Protein AF-A0AA35S3I2-F1 (afdb_monomer)

Mean predicted aligned error: 12.14 Å

Secondary structure (DSSP, 8-state):
-EEEEEEEEEEESTTHHHHHHH--TTS-HHHHHHHHS-EEEEEEEEEEEETTPPP-----TTSSHHHHHHHHTTSS--SEEEEEETTEETTT--HHHHHHHHHHTTT---S--HHHHHHHHHHHHHHTT-TT-TT--GGGS-HHHHHHHHHHHHHTT--S----SSTTTTS-HHHHHHHHHHHHHTTTT-------SSS--S-HHHHHHS-SSHHHHHHTTTS-GGGTSTTS--

Structure (mmCIF, N/CA/C/O backbone):
data_AF-A0AA35S3I2-F1
#
_entry.id   AF-A0AA35S3I2-F1
#
loop_
_atom_site.group_PDB
_atom_site.id
_atom_site.type_symbol
_atom_site.label_atom_id
_atom_site.label_alt_id
_atom_site.label_comp_id
_atom_site.label_asym_id
_atom_site.label_entity_id
_atom_site.label_seq_id
_atom_site.pdbx_PDB_ins_code
_atom_site.Cartn_x
_atom_site.Cartn_y
_atom_site.Cartn_z
_atom_site.occupancy
_atom_site.B_iso_or_equiv
_atom_site.auth_seq_id
_atom_site.auth_comp_id
_atom_site.auth_asym_id
_atom_site.auth_atom_id
_atom_site.pdbx_PDB_model_num
ATOM 1 N N . MET A 1 1 ? -5.326 -8.531 -15.201 1.00 74.88 1 MET A N 1
ATOM 2 C CA . MET A 1 1 ? -5.178 -8.532 -13.735 1.00 74.88 1 MET A CA 1
ATOM 3 C C . MET A 1 1 ? -6.142 -7.556 -13.060 1.00 74.88 1 MET A C 1
ATOM 5 O O . MET A 1 1 ? -6.391 -6.478 -13.585 1.00 74.88 1 MET A O 1
ATOM 9 N N . THR A 1 2 ? -6.653 -7.894 -11.876 1.00 83.38 2 THR A N 1
ATOM 10 C CA . THR A 1 2 ? -7.343 -6.974 -10.954 1.00 83.38 2 THR A CA 1
ATOM 11 C C . THR A 1 2 ? -6.862 -7.178 -9.517 1.00 83.38 2 THR A C 1
ATOM 13 O O . THR A 1 2 ? -6.822 -8.318 -9.048 1.00 83.38 2 THR A O 1
ATOM 16 N N . LEU A 1 3 ? -6.578 -6.091 -8.800 1.00 84.56 3 LEU A N 1
ATOM 17 C CA . LEU A 1 3 ? -6.412 -6.069 -7.343 1.00 84.56 3 LEU A CA 1
ATOM 18 C C . LEU A 1 3 ? -7.698 -5.535 -6.714 1.00 84.56 3 LEU A C 1
ATOM 20 O O . LEU A 1 3 ? -8.222 -4.517 -7.158 1.00 84.56 3 LEU A O 1
ATOM 24 N N . ALA A 1 4 ? -8.188 -6.159 -5.650 1.00 88.38 4 ALA A N 1
ATOM 25 C CA . ALA A 1 4 ? -9.238 -5.569 -4.832 1.00 88.38 4 ALA A CA 1
ATOM 26 C C . ALA A 1 4 ? -8.970 -5.759 -3.340 1.00 88.38 4 ALA A C 1
ATOM 28 O O . ALA A 1 4 ? -8.278 -6.676 -2.904 1.00 88.38 4 ALA A O 1
ATOM 29 N N . CYS A 1 5 ? -9.536 -4.856 -2.560 1.00 88.81 5 CYS A N 1
ATOM 30 C CA . CYS A 1 5 ? -9.421 -4.765 -1.118 1.00 88.81 5 CYS A CA 1
ATOM 31 C C . CYS A 1 5 ? -10.843 -4.599 -0.581 1.00 88.81 5 CYS A C 1
ATOM 33 O O . CYS A 1 5 ? -11.601 -3.801 -1.137 1.00 88.81 5 CYS A O 1
ATOM 35 N N . ARG A 1 6 ? -11.238 -5.348 0.453 1.00 91.38 6 ARG A N 1
ATOM 36 C CA . ARG A 1 6 ? -12.596 -5.264 1.021 1.00 91.38 6 ARG A CA 1
ATOM 37 C C . ARG A 1 6 ? -12.562 -5.276 2.535 1.00 91.38 6 ARG A C 1
ATOM 39 O O . ARG A 1 6 ? -11.994 -6.195 3.126 1.00 91.38 6 ARG A O 1
ATOM 46 N N . ASN A 1 7 ? -13.200 -4.269 3.130 1.00 90.38 7 ASN A N 1
ATOM 47 C CA . ASN A 1 7 ? -13.344 -4.066 4.569 1.00 90.38 7 ASN A CA 1
ATOM 48 C C . ASN A 1 7 ? -12.046 -4.381 5.318 1.00 90.38 7 ASN A C 1
ATOM 50 O O . ASN A 1 7 ? -12.023 -5.201 6.239 1.00 90.38 7 ASN A O 1
ATOM 54 N N . LEU A 1 8 ? -10.939 -3.801 4.846 1.00 89.44 8 LEU A N 1
ATOM 55 C CA . LEU A 1 8 ? -9.602 -4.138 5.308 1.00 89.44 8 LEU A CA 1
ATOM 56 C C . LEU A 1 8 ? -9.235 -3.316 6.539 1.00 89.44 8 LEU A C 1
ATOM 58 O O . LEU A 1 8 ? -9.220 -2.084 6.508 1.00 89.44 8 LEU A O 1
ATOM 62 N N . TRP A 1 9 ? -8.884 -4.016 7.612 1.00 92.00 9 TRP A N 1
ATOM 63 C CA . TRP A 1 9 ? -8.473 -3.426 8.879 1.00 92.00 9 TRP A CA 1
ATOM 64 C C . TRP A 1 9 ? -7.074 -3.886 9.258 1.00 92.00 9 TRP A C 1
ATOM 66 O O . TRP A 1 9 ? -6.712 -5.057 9.104 1.00 92.00 9 TRP A O 1
ATOM 76 N N . LYS A 1 10 ? -6.305 -2.979 9.861 1.00 92.81 10 LYS A N 1
ATOM 77 C CA . LYS A 1 10 ? -5.081 -3.323 10.576 1.00 92.81 10 LYS A CA 1
ATOM 78 C C . LYS A 1 10 ? -4.997 -2.572 11.893 1.00 92.81 10 LYS A C 1
ATOM 80 O O . LYS A 1 10 ? -4.827 -1.354 11.926 1.00 92.81 10 LYS A O 1
ATOM 85 N N . VAL A 1 11 ? -5.037 -3.355 12.961 1.00 93.25 11 VAL A N 1
ATOM 86 C CA . VAL A 1 11 ? -4.796 -2.947 14.343 1.00 93.25 11 VAL A CA 1
ATOM 87 C C . VAL A 1 11 ? -3.522 -3.650 14.824 1.00 93.25 11 VAL A C 1
ATOM 89 O O . VAL A 1 11 ? -3.297 -4.822 14.502 1.00 93.25 11 VAL A O 1
ATOM 92 N N . PHE A 1 12 ? -2.676 -2.931 15.559 1.00 93.06 12 PHE A N 1
ATOM 93 C CA . PHE A 1 12 ? -1.502 -3.467 16.252 1.00 93.06 12 PHE A CA 1
ATOM 94 C C . PHE A 1 12 ? -1.694 -3.356 17.766 1.00 93.06 12 PHE A C 1
ATOM 96 O O . PHE A 1 12 ? -2.173 -2.330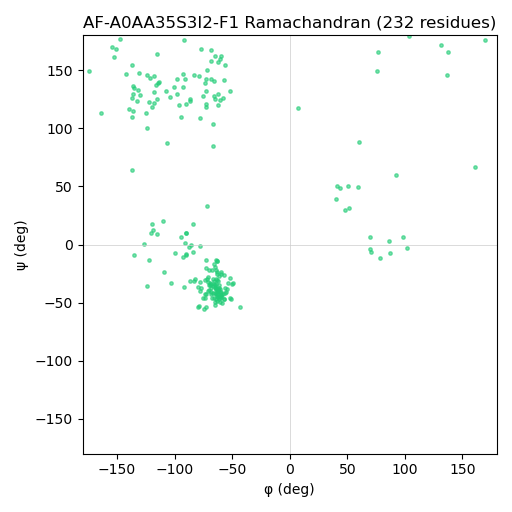 18.239 1.00 93.06 12 PHE A O 1
ATOM 103 N N . GLY A 1 13 ? -1.278 -4.381 18.507 1.00 92.38 13 GLY A N 1
ATOM 104 C CA . GLY A 1 13 ? -1.445 -4.483 19.958 1.00 92.38 13 GLY A CA 1
ATOM 105 C C . GLY A 1 13 ? -2.022 -5.840 20.362 1.00 92.38 13 GLY A C 1
ATOM 106 O O . GLY A 1 13 ? -2.418 -6.637 19.505 1.00 92.38 13 GLY A O 1
ATOM 107 N N . ASP A 1 14 ? -2.057 -6.105 21.663 1.00 91.56 14 ASP A N 1
ATOM 108 C CA . ASP A 1 14 ? -2.696 -7.301 22.215 1.00 91.56 14 ASP A CA 1
ATOM 109 C C . ASP A 1 14 ? -4.226 -7.171 22.131 1.00 91.56 14 ASP A C 1
ATOM 111 O O . ASP A 1 14 ? -4.773 -6.082 22.269 1.00 91.56 14 ASP A O 1
ATOM 115 N N . GLY A 1 15 ? -4.936 -8.266 21.843 1.00 88.25 15 GLY A N 1
ATOM 116 C CA . GLY A 1 15 ? -6.394 -8.226 21.622 1.00 88.25 15 GLY A CA 1
ATOM 117 C C . GLY A 1 15 ? -6.835 -7.531 20.322 1.00 88.25 15 GLY A C 1
ATOM 118 O O . GLY A 1 15 ? -8.030 -7.384 20.078 1.00 88.25 15 GLY A O 1
ATOM 119 N N . ALA A 1 16 ? -5.897 -7.148 19.444 1.00 88.75 16 ALA A N 1
ATOM 120 C CA . ALA A 1 16 ? -6.170 -6.394 18.216 1.00 88.75 16 ALA A CA 1
ATOM 121 C C . ALA A 1 16 ? -7.263 -6.992 17.309 1.00 88.75 16 ALA A C 1
ATOM 123 O O . ALA A 1 16 ? -7.906 -6.238 16.582 1.00 88.75 16 ALA A O 1
ATOM 124 N N . ARG A 1 17 ? -7.460 -8.321 17.316 1.00 86.06 17 ARG A N 1
ATOM 125 C CA . ARG A 1 17 ? -8.478 -8.992 16.493 1.00 86.06 17 ARG A CA 1
ATOM 126 C C . ARG A 1 17 ? -9.887 -8.741 17.010 1.00 86.06 17 ARG A C 1
ATOM 128 O O . ARG A 1 17 ? -10.701 -8.225 16.258 1.00 86.06 17 ARG A O 1
ATOM 135 N N . ASP A 1 18 ? -10.120 -9.029 18.286 1.00 87.56 18 ASP A N 1
ATOM 136 C CA . ASP A 1 18 ? -11.410 -8.802 18.944 1.00 87.56 18 ASP A CA 1
ATOM 137 C C . ASP A 1 18 ? -11.766 -7.309 18.902 1.00 87.56 18 ASP A C 1
ATOM 139 O O . ASP A 1 18 ? -12.897 -6.934 18.607 1.00 87.56 18 ASP A O 1
ATOM 143 N N . LEU A 1 19 ? -10.754 -6.451 19.080 1.00 85.81 19 LEU A N 1
ATOM 144 C CA . LEU A 1 19 ? -10.906 -5.008 18.973 1.00 85.81 19 LEU A CA 1
ATOM 145 C C . LEU A 1 19 ? -11.293 -4.548 17.554 1.00 85.81 19 LEU A C 1
ATOM 147 O O . LEU A 1 19 ? -12.121 -3.653 17.418 1.00 85.81 19 LEU A O 1
ATOM 151 N N . ALA A 1 20 ? -10.758 -5.148 16.486 1.00 84.06 20 ALA A N 1
ATOM 152 C CA . ALA A 1 20 ? -11.134 -4.779 15.114 1.00 84.06 20 ALA A CA 1
ATOM 153 C C . ALA A 1 20 ? -12.607 -5.084 14.773 1.00 84.06 20 ALA A C 1
ATOM 155 O O . ALA A 1 20 ? -13.141 -4.490 13.838 1.00 84.06 20 ALA A O 1
ATOM 156 N N . ASP A 1 21 ? -13.264 -5.963 15.534 1.00 84.88 21 ASP A N 1
ATOM 157 C CA . ASP A 1 21 ? -14.696 -6.251 15.408 1.00 84.88 21 ASP A CA 1
ATOM 158 C C . ASP A 1 21 ? -15.577 -5.398 16.342 1.00 84.88 21 ASP A C 1
ATOM 160 O O . ASP A 1 21 ? -16.796 -5.374 16.166 1.00 84.88 21 ASP A O 1
ATOM 164 N N . SER A 1 22 ? -14.981 -4.676 17.302 1.00 85.94 22 SER A N 1
ATOM 165 C CA . SER A 1 22 ? -15.695 -3.912 18.338 1.00 85.94 22 SER A CA 1
ATOM 166 C C . SER A 1 22 ? -15.303 -2.429 18.464 1.00 85.94 22 SER A C 1
ATOM 168 O O . SER A 1 22 ? -15.842 -1.746 19.334 1.00 85.94 22 SER A O 1
ATOM 170 N N . ILE A 1 23 ? -14.370 -1.914 17.651 1.00 84.38 23 ILE A N 1
ATOM 171 C CA . ILE A 1 23 ? -14.060 -0.474 17.575 1.00 84.38 23 ILE A CA 1
ATOM 172 C C . ILE A 1 23 ? -15.315 0.287 17.142 1.00 84.38 23 ILE A C 1
ATOM 174 O O . ILE A 1 23 ? -15.853 0.041 16.063 1.00 84.38 23 ILE A O 1
ATOM 178 N N . ASP A 1 24 ? -15.720 1.272 17.944 1.00 82.69 24 ASP A N 1
ATOM 179 C CA . ASP A 1 24 ? -16.674 2.294 17.520 1.00 82.69 24 ASP A CA 1
ATOM 180 C C . ASP A 1 24 ? -16.072 3.100 16.344 1.00 82.69 24 ASP A C 1
ATOM 182 O O . ASP A 1 24 ? -15.007 3.715 16.509 1.00 82.69 24 ASP A O 1
ATOM 186 N N . PRO A 1 25 ? -16.710 3.113 15.153 1.00 77.88 25 PRO A N 1
ATOM 187 C CA . PRO A 1 25 ? -16.223 3.852 13.989 1.00 77.88 25 PRO A CA 1
ATOM 188 C C . PRO A 1 25 ? -16.039 5.356 14.233 1.00 77.88 25 PRO A C 1
ATOM 190 O O . PRO A 1 25 ? -15.211 5.973 13.560 1.00 77.88 25 PRO A O 1
ATOM 193 N N . ALA A 1 26 ? -16.777 5.943 15.183 1.00 81.94 26 ALA A N 1
ATOM 194 C CA . ALA A 1 26 ? -16.725 7.372 15.486 1.00 81.94 26 ALA A CA 1
ATOM 195 C C . ALA A 1 26 ? -15.445 7.809 16.221 1.00 81.94 26 ALA A C 1
ATOM 197 O O . ALA A 1 26 ? -15.101 8.990 16.173 1.00 81.94 26 ALA A O 1
ATOM 198 N N . LEU A 1 27 ? -14.723 6.891 16.877 1.00 82.56 27 LEU A N 1
ATOM 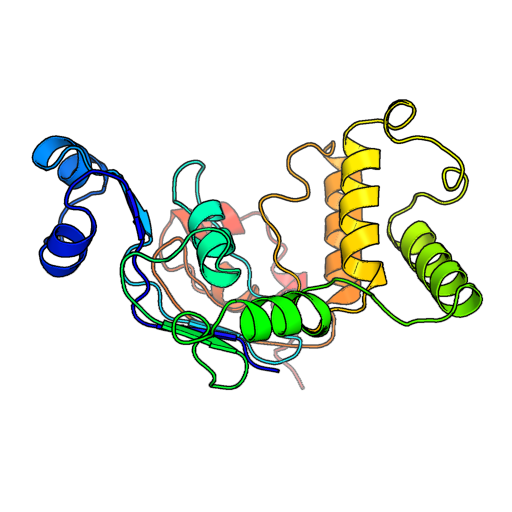199 C CA . LEU A 1 27 ? -13.507 7.237 17.620 1.00 82.56 27 LEU A CA 1
ATOM 200 C C . LEU A 1 27 ? -12.374 7.675 16.682 1.00 82.56 27 LEU A C 1
ATOM 202 O O . LEU A 1 27 ? -12.141 7.077 15.624 1.00 82.56 27 LEU A O 1
ATOM 206 N N . SER A 1 28 ? -11.597 8.668 17.105 1.00 84.06 28 SER A N 1
ATOM 207 C CA . SER A 1 28 ? -10.301 8.998 16.501 1.00 84.06 28 SER A CA 1
ATOM 208 C C . SER A 1 28 ? -9.255 7.903 16.763 1.00 84.06 28 SER A C 1
ATOM 210 O O . SER A 1 28 ? -9.439 7.005 17.590 1.00 84.06 28 SER A O 1
ATOM 212 N N . ARG A 1 29 ? -8.118 7.956 16.056 1.00 83.56 29 ARG A N 1
ATOM 213 C CA . ARG A 1 29 ? -7.019 6.995 16.272 1.00 83.56 29 ARG A CA 1
ATOM 214 C C . ARG A 1 29 ? -6.354 7.208 17.631 1.00 83.56 29 ARG A C 1
ATOM 216 O O . ARG A 1 29 ? -5.943 6.245 18.273 1.00 83.56 29 ARG A O 1
ATOM 223 N N . GLU A 1 30 ? -6.290 8.461 18.060 1.00 86.25 30 GLU A N 1
ATOM 224 C CA . GLU A 1 30 ? -5.797 8.917 19.352 1.00 86.25 30 GLU A CA 1
ATOM 225 C C . GLU A 1 30 ? -6.668 8.380 20.494 1.00 86.25 30 GLU A C 1
ATOM 227 O O . GLU A 1 30 ? -6.135 7.852 21.468 1.00 86.25 30 GLU A O 1
ATOM 232 N N . GLU A 1 31 ? -7.998 8.434 20.357 1.00 88.75 31 GLU A N 1
ATOM 233 C CA . GLU A 1 31 ? -8.926 7.872 21.347 1.00 88.75 31 GLU A CA 1
ATOM 234 C C . GLU A 1 31 ? -8.867 6.344 21.398 1.00 88.75 31 GLU A C 1
ATOM 236 O O . GLU A 1 31 ? -8.818 5.789 22.495 1.00 88.75 31 GLU A O 1
ATOM 241 N N . VAL A 1 32 ? -8.800 5.657 20.248 1.00 88.56 32 VAL A N 1
ATOM 242 C CA . VAL A 1 32 ? -8.602 4.194 20.222 1.00 88.56 32 VAL A CA 1
ATOM 243 C C . VAL A 1 32 ? -7.311 3.822 20.956 1.00 88.56 32 VAL A C 1
ATOM 245 O O . VAL A 1 32 ? -7.339 2.946 21.822 1.00 88.56 32 VAL A O 1
ATOM 248 N N . LEU A 1 33 ? -6.201 4.517 20.689 1.00 89.06 33 LEU A N 1
ATOM 249 C CA . LEU A 1 33 ? -4.931 4.280 21.380 1.00 89.06 33 LEU A CA 1
ATOM 250 C C . LEU A 1 33 ? -5.032 4.555 22.888 1.00 89.06 33 LEU A C 1
ATOM 252 O O . LEU A 1 33 ? -4.577 3.737 23.685 1.00 89.06 33 LEU A O 1
ATOM 256 N N . ALA A 1 34 ? -5.650 5.668 23.288 1.00 92.38 34 ALA A N 1
ATOM 257 C CA . ALA A 1 34 ? -5.788 6.050 24.693 1.00 92.38 34 ALA A CA 1
ATOM 258 C C . ALA A 1 34 ? -6.688 5.094 25.497 1.00 92.38 34 ALA A C 1
ATOM 260 O O . ALA A 1 34 ? -6.416 4.845 26.670 1.00 92.38 34 ALA A O 1
ATOM 261 N N . GLN A 1 35 ? -7.743 4.551 24.881 1.00 91.62 35 GLN A N 1
ATOM 262 C CA . GLN A 1 35 ? -8.689 3.643 25.541 1.00 91.62 35 GLN A CA 1
ATOM 263 C C . GLN A 1 35 ? -8.212 2.184 25.567 1.00 91.62 35 GLN A C 1
ATOM 265 O O . GLN A 1 35 ? -8.553 1.453 26.494 1.00 91.62 35 GLN A O 1
ATOM 270 N N . THR A 1 36 ? -7.453 1.745 24.557 1.00 91.50 36 THR A N 1
ATOM 271 C CA . THR A 1 36 ? -7.178 0.310 24.326 1.00 91.50 36 THR A CA 1
ATOM 272 C C . THR A 1 36 ? -5.697 -0.067 24.324 1.00 91.50 36 THR A C 1
ATOM 274 O O . THR A 1 36 ? -5.369 -1.250 24.316 1.00 91.50 36 THR A O 1
ATOM 277 N N . GLY A 1 37 ? -4.789 0.912 24.259 1.00 93.12 37 GLY A N 1
ATOM 278 C CA . GLY A 1 37 ? -3.361 0.681 24.018 1.00 93.12 37 GLY A CA 1
ATOM 279 C C . GLY A 1 37 ? -3.020 0.203 22.598 1.00 93.12 37 GLY A C 1
ATOM 280 O O . GLY A 1 37 ? -1.841 0.077 22.271 1.00 93.12 37 GLY A O 1
ATOM 281 N N . CYS A 1 38 ? -4.014 -0.042 21.737 1.00 92.44 38 CYS A N 1
ATOM 282 C CA . CYS A 1 38 ? -3.808 -0.531 20.378 1.00 92.44 38 CYS A CA 1
ATOM 283 C C . CYS A 1 38 ? -3.680 0.608 19.358 1.00 92.44 38 CYS A C 1
ATOM 285 O O . CYS A 1 38 ? -4.405 1.601 19.393 1.00 92.44 38 CYS A O 1
ATOM 287 N N . VAL A 1 39 ? -2.801 0.424 18.372 1.00 90.12 39 VAL A N 1
ATOM 288 C CA . VAL A 1 39 ? -2.622 1.358 17.253 1.00 90.12 39 VAL A CA 1
ATOM 289 C C . VAL A 1 39 ? -3.477 0.911 16.070 1.00 90.12 39 VAL A C 1
ATOM 291 O O . VAL A 1 39 ? -3.167 -0.075 15.396 1.00 90.12 39 VAL A O 1
ATOM 294 N N . LEU A 1 40 ? -4.534 1.669 15.781 1.00 88.75 40 LEU A N 1
ATOM 295 C CA . LEU A 1 40 ? -5.327 1.522 14.563 1.00 88.75 40 LEU A CA 1
ATOM 296 C C . LEU A 1 40 ? -4.598 2.174 13.377 1.00 88.75 40 LEU A C 1
ATOM 298 O O . LEU A 1 40 ? -4.493 3.398 13.287 1.00 88.75 40 LEU A O 1
ATOM 302 N N . ALA A 1 41 ? -4.093 1.350 12.459 1.00 87.00 41 ALA A N 1
ATOM 303 C CA . ALA A 1 41 ? -3.291 1.791 11.319 1.00 87.00 41 ALA A CA 1
ATOM 304 C C . ALA A 1 41 ? -4.067 1.812 9.992 1.00 87.00 41 ALA A C 1
ATOM 306 O O . ALA A 1 41 ? -3.798 2.670 9.151 1.00 87.00 41 ALA A O 1
ATOM 307 N N . VAL A 1 42 ? -5.021 0.895 9.805 1.00 87.31 42 VAL A N 1
ATOM 308 C CA . VAL A 1 42 ? -5.920 0.833 8.638 1.00 87.31 42 VAL A CA 1
ATOM 309 C C . VAL A 1 42 ? -7.336 0.549 9.152 1.00 87.31 42 VAL A C 1
ATOM 311 O O . VAL A 1 42 ? -7.507 -0.373 9.951 1.00 87.31 42 VAL A O 1
ATOM 314 N N . ARG A 1 43 ? -8.322 1.343 8.718 1.00 86.44 43 ARG A N 1
ATOM 315 C CA . ARG A 1 43 ? -9.746 1.259 9.090 1.00 86.44 43 ARG A CA 1
ATOM 316 C C . ARG A 1 43 ? -10.568 1.079 7.816 1.00 86.44 43 ARG A C 1
ATOM 318 O O . ARG A 1 43 ? -10.464 1.915 6.932 1.00 86.44 43 ARG A O 1
ATOM 325 N N . ASP A 1 44 ? -11.341 -0.000 7.756 1.00 85.00 44 ASP A N 1
ATOM 326 C CA . ASP A 1 44 ? -12.380 -0.300 6.758 1.00 85.00 44 ASP A CA 1
ATOM 327 C C . ASP A 1 44 ? -12.091 0.051 5.283 1.00 85.00 44 ASP A C 1
ATOM 329 O O . ASP A 1 44 ? -12.965 0.493 4.539 1.00 85.00 44 ASP A O 1
ATOM 333 N N . VAL A 1 45 ? -10.858 -0.167 4.821 1.00 81.19 45 VAL A N 1
ATOM 334 C CA . VAL A 1 45 ? -10.467 0.211 3.455 1.00 81.19 45 VAL A CA 1
ATOM 335 C C . VAL A 1 45 ? -11.045 -0.773 2.433 1.00 81.19 45 VAL A C 1
ATOM 337 O O . VAL A 1 45 ? -10.834 -1.984 2.541 1.00 81.19 45 VAL A O 1
ATOM 340 N N . SER A 1 46 ? -11.734 -0.247 1.414 1.00 82.44 46 SER A N 1
ATOM 341 C CA . SER A 1 46 ? -12.322 -1.030 0.319 1.00 82.44 46 SER A CA 1
ATOM 342 C C . SER A 1 46 ? -12.149 -0.330 -1.034 1.00 82.44 46 SER A C 1
ATOM 344 O O . SER A 1 46 ? -12.722 0.734 -1.233 1.00 82.44 46 SER A O 1
ATOM 346 N N . PHE A 1 47 ? -11.405 -0.931 -1.966 1.00 81.19 47 PHE A N 1
ATOM 347 C CA . PHE A 1 47 ? -11.173 -0.393 -3.318 1.00 81.19 47 PHE A CA 1
ATOM 348 C C . PHE A 1 47 ? -10.927 -1.506 -4.344 1.00 81.19 47 PHE A C 1
ATOM 350 O O . PHE A 1 47 ? -10.676 -2.660 -3.983 1.00 81.19 47 PHE A O 1
ATOM 357 N N . HIS A 1 48 ? -10.939 -1.149 -5.628 1.00 81.19 48 HIS A N 1
ATOM 358 C CA . HIS A 1 48 ? -10.505 -2.006 -6.733 1.00 81.19 48 HIS A CA 1
ATOM 359 C C . HIS A 1 48 ? -9.538 -1.249 -7.652 1.00 81.19 48 HIS A C 1
ATOM 361 O O . HIS A 1 48 ? -9.642 -0.040 -7.818 1.00 81.19 48 HIS A O 1
ATOM 367 N N . VAL A 1 49 ? -8.593 -1.978 -8.242 1.00 76.31 49 VAL A N 1
ATOM 368 C CA . VAL A 1 49 ? -7.631 -1.494 -9.242 1.00 76.31 49 VAL A CA 1
ATOM 369 C C . VAL A 1 49 ? -7.623 -2.507 -10.376 1.00 76.31 49 VAL A C 1
ATOM 371 O O . VAL A 1 49 ? -7.417 -3.706 -10.149 1.00 76.31 49 VAL A O 1
ATOM 374 N N . ARG A 1 50 ? -7.895 -2.051 -11.593 1.00 75.69 50 ARG A N 1
ATOM 375 C CA . ARG A 1 50 ? -7.889 -2.881 -12.801 1.00 75.69 50 ARG A CA 1
ATOM 376 C C . ARG A 1 50 ? -6.522 -2.862 -13.477 1.00 75.69 50 ARG A C 1
ATOM 378 O O . ARG A 1 50 ? -5.598 -2.170 -13.062 1.00 75.69 50 ARG A O 1
ATOM 385 N N . GLU A 1 51 ? -6.397 -3.655 -14.529 1.00 73.50 51 GLU A N 1
ATOM 386 C CA . GLU A 1 51 ? -5.166 -3.784 -15.297 1.00 73.50 51 GLU A CA 1
ATOM 387 C C . GLU A 1 51 ? -4.710 -2.434 -15.864 1.00 73.50 51 GLU A C 1
ATOM 389 O O . GLU A 1 51 ? -5.482 -1.725 -16.508 1.00 73.50 51 GLU A O 1
ATOM 394 N N . GLY A 1 52 ? -3.457 -2.072 -15.582 1.00 64.25 52 GLY A N 1
ATOM 395 C CA . GLY A 1 52 ? -2.849 -0.804 -15.986 1.00 64.25 52 GLY A CA 1
ATOM 396 C C . GLY A 1 52 ? -3.371 0.454 -15.270 1.00 64.25 52 GLY A C 1
ATOM 397 O O . GLY A 1 52 ? -2.775 1.517 -15.438 1.00 64.25 52 GLY A O 1
ATOM 398 N N . GLU A 1 53 ? -4.417 0.376 -14.436 1.00 62.69 53 GLU A N 1
ATOM 399 C CA . GLU A 1 53 ? -4.822 1.498 -13.576 1.00 62.69 53 GLU A CA 1
ATOM 400 C C . GLU A 1 53 ? -3.712 1.771 -12.540 1.00 62.69 53 GLU A C 1
ATOM 402 O O . 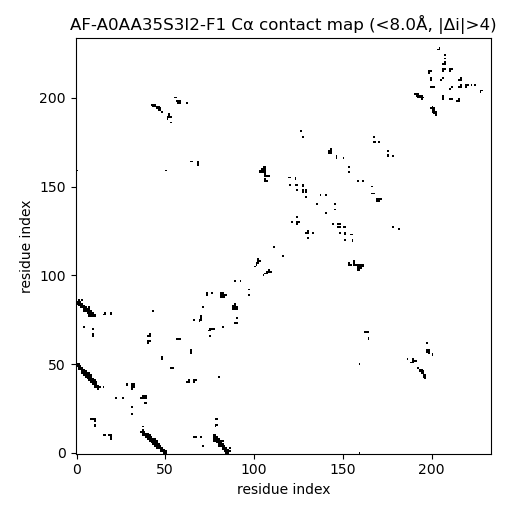GLU A 1 53 ? -3.285 0.871 -11.815 1.00 62.69 53 GLU A O 1
ATOM 407 N N . THR A 1 54 ? -3.240 3.020 -12.422 1.00 57.84 54 THR A N 1
ATOM 408 C CA . THR A 1 54 ? -2.376 3.391 -11.289 1.00 57.84 54 THR A CA 1
ATOM 409 C C . THR A 1 54 ? -3.209 3.889 -10.120 1.00 57.84 54 THR A C 1
ATOM 411 O O . THR A 1 54 ? -3.874 4.920 -10.212 1.00 57.84 54 THR A O 1
ATOM 414 N N . PHE A 1 55 ? -3.086 3.210 -8.984 1.00 64.19 55 PHE A N 1
ATOM 415 C CA . PHE A 1 55 ? -3.663 3.638 -7.716 1.00 64.19 55 PHE A CA 1
ATOM 416 C C . PHE A 1 55 ? -2.618 4.361 -6.854 1.00 64.19 55 PHE A C 1
ATOM 418 O O . PHE A 1 55 ? -1.520 3.849 -6.635 1.00 64.19 55 PHE A O 1
ATOM 425 N N . VAL A 1 56 ? -2.956 5.552 -6.350 1.00 55.94 56 VAL A N 1
ATOM 426 C CA . VAL A 1 56 ? -2.062 6.383 -5.527 1.00 55.94 56 VAL A CA 1
ATOM 427 C C . VAL A 1 56 ? -2.671 6.574 -4.142 1.00 55.94 56 VAL A C 1
ATOM 429 O O . VAL A 1 56 ? -3.765 7.114 -4.010 1.00 55.94 56 VAL A O 1
ATOM 432 N N . ILE A 1 57 ? -1.940 6.168 -3.101 1.00 59.19 57 ILE A N 1
ATOM 433 C CA . ILE A 1 57 ? -2.343 6.347 -1.699 1.00 59.19 57 ILE A CA 1
ATOM 434 C C . ILE A 1 57 ? -1.674 7.612 -1.155 1.00 59.19 57 ILE A C 1
ATOM 436 O O . ILE A 1 57 ? -0.444 7.700 -1.109 1.00 59.19 57 ILE A O 1
ATOM 440 N N . MET A 1 58 ? -2.474 8.580 -0.709 1.00 55.47 58 MET A N 1
ATOM 441 C CA . MET A 1 58 ? -2.001 9.869 -0.194 1.00 55.47 58 MET A CA 1
ATOM 442 C C . MET A 1 58 ? -2.331 10.045 1.292 1.00 55.47 58 MET A C 1
ATOM 444 O O . MET A 1 58 ? -3.124 9.308 1.867 1.00 55.47 58 MET A O 1
ATOM 448 N N . GLY A 1 59 ? -1.670 11.005 1.942 1.00 53.34 59 GLY A N 1
ATOM 449 C CA . GLY A 1 59 ? -1.893 11.321 3.353 1.00 53.34 59 GLY A CA 1
ATOM 450 C C . GLY A 1 59 ? -0.624 11.570 4.160 1.00 53.34 59 GLY A C 1
ATOM 451 O O . GLY A 1 59 ? 0.500 11.254 3.753 1.00 53.34 59 GLY A O 1
ATOM 452 N N . LEU A 1 60 ? -0.827 12.142 5.346 1.00 56.78 60 LEU A N 1
ATOM 453 C CA . LEU A 1 60 ? 0.229 12.543 6.274 1.00 56.78 60 LEU A CA 1
ATOM 454 C C . LEU A 1 60 ? 1.111 11.363 6.720 1.00 56.78 60 LEU A C 1
ATOM 456 O O . LEU A 1 60 ? 0.735 10.188 6.609 1.00 56.78 60 LEU A O 1
ATOM 460 N N . SER A 1 61 ? 2.294 11.674 7.254 1.00 60.62 61 SER A N 1
ATOM 461 C CA . SER A 1 61 ? 3.099 10.680 7.974 1.00 60.62 61 SER A CA 1
ATOM 462 C C . SER A 1 61 ? 2.283 10.090 9.134 1.00 60.62 61 SER A C 1
ATOM 464 O O . SER A 1 61 ? 1.480 10.790 9.747 1.00 60.62 61 SER A O 1
ATOM 466 N N . GLY A 1 62 ? 2.417 8.788 9.389 1.00 64.69 62 GLY A N 1
ATOM 467 C CA . GLY A 1 62 ? 1.637 8.077 10.413 1.00 64.69 62 GLY A CA 1
ATOM 468 C C . GLY A 1 62 ? 0.191 7.697 10.039 1.00 64.69 62 GLY A C 1
ATOM 469 O O . GLY A 1 62 ? -0.390 6.853 10.715 1.00 64.69 62 GLY A O 1
ATOM 470 N N . SER A 1 63 ? -0.381 8.201 8.935 1.00 68.19 63 SER A N 1
ATOM 471 C CA . SER A 1 63 ? -1.762 7.859 8.509 1.00 68.19 63 SER A CA 1
ATOM 472 C C . SER A 1 63 ? -1.980 6.381 8.135 1.00 68.19 63 SER A C 1
ATOM 474 O O . SER A 1 63 ? -3.113 5.914 8.057 1.00 68.19 63 SER A O 1
ATOM 476 N N . GLY A 1 64 ? -0.907 5.603 7.959 1.00 70.62 64 GLY A N 1
ATOM 477 C CA . GLY A 1 64 ? -0.976 4.157 7.721 1.00 70.62 64 GLY A CA 1
ATOM 478 C C . GLY A 1 64 ? -0.859 3.716 6.260 1.00 70.62 64 GLY A C 1
ATOM 479 O O . GLY A 1 64 ? -0.951 2.517 6.008 1.00 70.62 64 GLY A O 1
ATOM 480 N N . LYS A 1 65 ? -0.572 4.628 5.316 1.00 73.81 65 LYS A N 1
ATOM 481 C CA . LYS A 1 65 ? -0.322 4.328 3.884 1.00 73.81 65 LYS A CA 1
ATOM 482 C C . LYS A 1 65 ? 0.582 3.104 3.685 1.00 73.81 65 LYS A C 1
ATOM 484 O O . LYS A 1 65 ? 0.212 2.117 3.057 1.00 73.81 65 LYS A O 1
ATOM 489 N N . SER A 1 66 ? 1.745 3.143 4.326 1.00 73.88 66 SER A N 1
ATOM 490 C CA . SER A 1 66 ? 2.773 2.106 4.298 1.00 73.88 66 SER A CA 1
ATOM 491 C C . SER A 1 66 ? 2.305 0.779 4.905 1.00 73.88 66 SER A C 1
ATOM 493 O O . SER A 1 66 ? 2.741 -0.297 4.500 1.00 73.88 66 SER A O 1
ATOM 495 N N . THR A 1 67 ? 1.396 0.832 5.882 1.00 81.31 67 THR A N 1
ATOM 496 C CA . THR A 1 67 ? 0.755 -0.355 6.462 1.00 81.31 67 THR A CA 1
ATOM 497 C C . THR A 1 67 ? -0.252 -0.958 5.490 1.00 81.31 67 THR A C 1
ATOM 499 O O . THR A 1 67 ? -0.245 -2.174 5.320 1.00 81.31 67 THR A O 1
ATOM 502 N N . LEU A 1 68 ? -1.060 -0.134 4.813 1.00 80.94 68 LEU A N 1
ATOM 503 C CA . LEU A 1 68 ? -1.983 -0.578 3.767 1.00 80.94 68 LEU A CA 1
ATOM 504 C C . LEU A 1 68 ? -1.219 -1.275 2.630 1.00 80.94 68 LEU A C 1
ATOM 506 O O . LEU A 1 68 ? -1.508 -2.431 2.336 1.00 80.94 68 LEU A O 1
ATOM 510 N N . VAL A 1 69 ? -0.158 -0.662 2.093 1.00 78.00 69 VAL A N 1
ATOM 511 C CA . VAL A 1 69 ? 0.717 -1.276 1.069 1.00 78.00 69 VAL A CA 1
ATOM 512 C C . VAL A 1 69 ? 1.299 -2.626 1.527 1.00 78.00 69 VAL A C 1
ATOM 514 O O . VAL A 1 69 ? 1.323 -3.600 0.766 1.00 78.00 69 VAL A O 1
ATOM 517 N N . ARG A 1 70 ? 1.723 -2.732 2.794 1.00 81.75 70 ARG A N 1
ATOM 518 C CA . ARG A 1 70 ? 2.215 -3.996 3.378 1.00 81.75 70 ARG A CA 1
ATOM 519 C C . ARG A 1 70 ? 1.113 -5.033 3.605 1.00 81.75 70 ARG A C 1
ATOM 521 O O . ARG A 1 70 ? 1.412 -6.223 3.558 1.00 81.75 70 ARG A O 1
ATOM 528 N N . CYS A 1 71 ? -0.132 -4.615 3.817 1.00 87.56 71 CYS A N 1
ATOM 529 C CA . CYS A 1 71 ? -1.284 -5.512 3.900 1.00 87.56 71 CYS A CA 1
ATOM 530 C C . CYS A 1 71 ? -1.680 -6.053 2.518 1.00 87.56 71 CYS A C 1
ATOM 532 O O . CYS A 1 71 ? -1.866 -7.258 2.377 1.00 87.56 71 CYS A O 1
ATOM 534 N N . LEU A 1 72 ? -1.696 -5.205 1.482 1.00 84.44 72 LEU A N 1
ATOM 535 C CA . LEU A 1 72 ? -1.996 -5.600 0.095 1.00 84.44 72 LEU A CA 1
ATOM 536 C C . LEU A 1 72 ? -0.989 -6.622 -0.463 1.00 84.44 72 LEU A C 1
ATOM 538 O O . LEU A 1 72 ? -1.348 -7.536 -1.193 1.00 84.44 72 LEU A O 1
ATOM 542 N N . SER A 1 73 ? 0.279 -6.507 -0.068 1.00 82.06 73 SER A N 1
ATOM 543 C CA . SER A 1 73 ? 1.340 -7.473 -0.399 1.00 82.06 73 SER A CA 1
ATOM 544 C C . SER A 1 73 ? 1.421 -8.673 0.566 1.00 82.06 73 SER A C 1
ATOM 546 O O . SER A 1 73 ? 2.299 -9.533 0.414 1.00 82.06 73 SER A O 1
ATOM 548 N N . ARG A 1 74 ? 0.551 -8.735 1.590 1.00 88.12 74 ARG A N 1
ATOM 549 C CA . ARG A 1 74 ? 0.586 -9.670 2.739 1.00 88.12 74 ARG A CA 1
ATOM 550 C C . ARG A 1 74 ? 1.974 -9.763 3.411 1.00 88.12 74 ARG A C 1
ATOM 552 O O . ARG A 1 74 ? 2.379 -10.819 3.900 1.00 88.12 74 ARG A O 1
ATOM 559 N N . LEU A 1 75 ? 2.759 -8.681 3.374 1.00 84.12 75 LEU A N 1
ATOM 560 C CA . LEU A 1 75 ? 4.003 -8.531 4.149 1.00 84.12 75 LEU A CA 1
ATOM 561 C C . LEU A 1 75 ? 3.699 -8.298 5.634 1.00 84.12 75 LEU A C 1
ATOM 563 O O . LEU A 1 75 ? 4.459 -8.722 6.500 1.00 84.12 75 LEU A O 1
ATOM 567 N N . ILE A 1 76 ? 2.565 -7.658 5.912 1.00 88.12 76 ILE A N 1
ATOM 568 C CA . ILE A 1 76 ? 1.902 -7.619 7.214 1.00 88.12 76 ILE A CA 1
ATOM 569 C C . ILE A 1 76 ? 0.537 -8.274 7.007 1.00 88.12 76 ILE A C 1
ATOM 571 O O . ILE A 1 76 ? -0.158 -7.934 6.054 1.00 88.12 76 ILE A O 1
ATOM 575 N N . GLU A 1 77 ? 0.138 -9.213 7.864 1.00 91.25 77 GLU A N 1
ATOM 576 C CA . GLU A 1 77 ? -1.219 -9.762 7.774 1.00 91.25 77 GLU A CA 1
ATOM 577 C C . GLU A 1 77 ? -2.247 -8.728 8.262 1.00 91.25 77 GLU A C 1
ATOM 579 O O . GLU A 1 77 ? -2.048 -8.153 9.346 1.00 91.25 77 GLU A O 1
ATOM 584 N N . PRO A 1 78 ? -3.336 -8.488 7.505 1.00 93.62 78 PRO A N 1
ATOM 585 C CA . PRO A 1 78 ? -4.480 -7.719 7.982 1.00 93.62 78 PRO A CA 1
ATOM 586 C C . PRO A 1 78 ? -5.054 -8.326 9.262 1.00 93.62 78 PRO A C 1
ATOM 588 O O . PRO A 1 78 ? -4.924 -9.520 9.523 1.00 93.62 78 PRO A O 1
ATOM 591 N N . THR A 1 79 ? -5.711 -7.499 10.067 1.00 94.12 79 THR A N 1
ATOM 592 C CA . THR A 1 79 ? -6.454 -7.974 11.240 1.00 94.12 79 THR A CA 1
ATOM 593 C C . THR A 1 79 ? -7.823 -8.533 10.831 1.00 94.12 79 THR A C 1
ATOM 595 O O . THR A 1 79 ? -8.266 -9.541 11.383 1.00 94.12 79 THR A O 1
ATOM 598 N N . ARG A 1 80 ? -8.457 -7.906 9.830 1.00 92.62 80 ARG A N 1
ATOM 599 C CA . ARG A 1 80 ? -9.726 -8.304 9.200 1.00 92.62 80 ARG A CA 1
ATOM 600 C C . ARG A 1 80 ? -9.768 -7.798 7.748 1.00 92.62 80 ARG A C 1
ATOM 602 O O . ARG A 1 80 ? -9.014 -6.888 7.400 1.00 92.62 80 ARG A O 1
ATOM 609 N N . GLY A 1 81 ? -10.646 -8.385 6.938 1.00 92.19 81 GLY A N 1
ATOM 610 C CA . GLY A 1 81 ? -10.899 -8.021 5.543 1.00 92.19 81 GLY A CA 1
ATOM 611 C C . GLY A 1 81 ? -10.279 -8.992 4.547 1.00 92.19 81 GLY A C 1
ATOM 612 O O . GLY A 1 81 ? -9.630 -9.961 4.937 1.00 92.19 81 GLY A O 1
ATOM 613 N N . GLU A 1 82 ? -10.485 -8.713 3.264 1.00 94.81 82 GLU A N 1
ATOM 614 C CA . GLU A 1 82 ? -10.017 -9.529 2.138 1.00 94.81 82 GLU A CA 1
ATOM 615 C C . GLU A 1 82 ? -9.041 -8.724 1.272 1.00 94.81 82 GLU A C 1
ATOM 617 O O . GLU A 1 82 ? -9.220 -7.516 1.071 1.00 94.81 82 GLU A O 1
ATOM 622 N N . VAL A 1 83 ? -8.037 -9.403 0.710 1.00 92.81 83 VAL A N 1
ATOM 623 C CA . VAL A 1 83 ? -7.199 -8.859 -0.367 1.00 92.81 83 VAL A CA 1
ATOM 624 C C . VAL A 1 83 ? -7.253 -9.845 -1.521 1.00 92.81 83 VAL A C 1
ATOM 626 O O . VAL A 1 83 ? -6.769 -10.964 -1.404 1.00 92.81 83 VAL A O 1
ATOM 629 N N . LEU A 1 84 ? -7.851 -9.428 -2.628 1.00 92.50 84 LEU A N 1
ATOM 630 C CA . LEU A 1 84 ? -8.172 -10.270 -3.771 1.00 92.50 84 LEU A CA 1
ATOM 631 C C . LEU A 1 84 ? -7.231 -9.947 -4.933 1.00 92.50 84 LEU A C 1
ATOM 633 O O . LEU A 1 84 ? -7.090 -8.780 -5.302 1.00 92.50 84 LEU A O 1
ATOM 637 N N . ILE A 1 85 ? -6.646 -10.971 -5.550 1.00 88.56 85 ILE A N 1
ATOM 638 C CA . ILE A 1 85 ? -5.946 -10.857 -6.835 1.00 88.56 85 ILE A CA 1
ATOM 639 C C . ILE A 1 85 ? -6.640 -11.770 -7.835 1.00 88.56 85 ILE A C 1
ATOM 641 O O . ILE A 1 85 ? -6.739 -12.972 -7.617 1.00 88.56 85 ILE A O 1
ATOM 645 N N . ASP A 1 86 ? -7.172 -11.177 -8.904 1.00 88.88 86 ASP A N 1
ATOM 646 C CA . ASP A 1 86 ? -8.007 -11.851 -9.913 1.00 88.88 86 ASP A CA 1
ATOM 647 C C . ASP A 1 86 ? -9.183 -12.647 -9.313 1.00 88.88 86 ASP A C 1
ATOM 649 O O . ASP A 1 86 ? -9.623 -13.663 -9.844 1.00 88.88 86 ASP A O 1
ATOM 653 N N . GLY A 1 87 ? -9.703 -12.161 -8.180 1.00 89.31 87 GLY A N 1
ATOM 654 C CA . GLY A 1 87 ? -10.778 -12.795 -7.415 1.00 89.31 87 GLY A CA 1
ATOM 655 C C . GLY A 1 87 ? -10.321 -13.840 -6.390 1.00 89.31 87 GLY A C 1
ATOM 656 O O . GLY A 1 87 ? -11.145 -14.269 -5.585 1.00 89.31 87 GLY A O 1
ATOM 657 N N . GLU A 1 88 ? -9.040 -14.220 -6.357 1.00 90.81 88 GLU A N 1
ATOM 658 C CA . GLU A 1 88 ? -8.495 -15.137 -5.349 1.00 90.81 88 GLU A CA 1
ATOM 659 C C . GLU A 1 88 ? -8.061 -14.380 -4.082 1.00 90.81 88 GLU A C 1
ATOM 661 O O . GLU A 1 88 ? -7.244 -13.459 -4.154 1.00 90.81 88 GLU A O 1
ATOM 666 N N . ASP A 1 89 ? -8.568 -14.778 -2.909 1.00 93.69 89 ASP A N 1
ATOM 667 C CA . ASP A 1 89 ? -8.170 -14.181 -1.626 1.00 93.69 89 ASP A CA 1
ATOM 668 C C . ASP A 1 89 ? -6.758 -14.604 -1.203 1.00 93.69 89 ASP A C 1
ATOM 670 O O . ASP A 1 89 ? -6.473 -15.775 -0.926 1.00 93.69 89 ASP A O 1
ATOM 674 N N . LEU A 1 90 ? -5.878 -13.610 -1.085 1.00 90.88 90 LEU A N 1
ATOM 675 C CA . LEU A 1 90 ? -4.506 -13.772 -0.635 1.00 90.88 90 LEU A CA 1
ATOM 676 C C . LEU A 1 90 ? -4.403 -14.268 0.805 1.00 90.88 90 LEU A C 1
ATOM 678 O O . LEU A 1 90 ? -3.354 -14.818 1.137 1.00 90.88 90 LEU A O 1
ATOM 682 N N . LEU A 1 91 ? -5.405 -14.070 1.672 1.00 88.56 91 LEU A N 1
ATOM 683 C CA . LEU A 1 91 ? -5.344 -14.515 3.071 1.00 88.56 91 LEU A CA 1
ATOM 684 C C . LEU A 1 91 ? -5.602 -16.026 3.186 1.00 88.56 91 LEU A C 1
ATOM 686 O O . LEU A 1 91 ? -4.867 -16.710 3.908 1.00 88.56 91 LEU A O 1
ATOM 690 N N . ALA A 1 92 ? -6.553 -16.555 2.411 1.00 90.44 92 ALA A N 1
ATOM 691 C CA . ALA A 1 92 ? -6.826 -17.988 2.278 1.00 90.44 92 ALA A CA 1
ATOM 692 C C . ALA A 1 92 ? -5.667 -18.795 1.651 1.00 90.44 92 ALA A C 1
ATOM 694 O O . ALA A 1 92 ? -5.572 -20.008 1.857 1.00 90.44 92 ALA A O 1
ATOM 695 N N . MET A 1 93 ? -4.760 -18.149 0.909 1.00 90.88 93 MET A N 1
ATOM 696 C CA . MET A 1 93 ? -3.634 -18.825 0.253 1.00 90.88 93 MET A CA 1
ATOM 697 C C . MET A 1 93 ? -2.618 -19.430 1.225 1.00 90.88 93 MET A C 1
ATOM 699 O O . MET A 1 93 ? -2.197 -18.820 2.215 1.00 90.88 93 MET A O 1
ATOM 703 N N . ASN A 1 94 ? -2.121 -20.614 0.859 1.00 90.44 94 ASN A N 1
ATOM 704 C CA . ASN A 1 94 ? -1.004 -21.260 1.537 1.00 90.44 94 ASN A CA 1
ATOM 705 C C . ASN A 1 94 ? 0.355 -20.626 1.156 1.00 90.44 94 ASN A C 1
ATOM 707 O O . ASN A 1 94 ? 0.485 -19.868 0.192 1.00 90.44 94 ASN A O 1
ATOM 711 N N . LYS A 1 95 ? 1.417 -20.974 1.899 1.00 86.25 95 LYS A N 1
ATOM 712 C CA . LYS A 1 95 ? 2.767 -20.405 1.706 1.00 86.25 95 LYS A CA 1
ATOM 713 C C . LYS A 1 95 ? 3.372 -20.648 0.315 1.00 86.25 95 LYS A C 1
ATOM 715 O O . LYS A 1 95 ? 4.280 -19.910 -0.053 1.00 86.25 95 LYS A O 1
ATOM 720 N N . GLN A 1 96 ? 2.952 -21.679 -0.421 1.00 86.81 96 GLN A N 1
ATOM 721 C CA . GLN A 1 96 ? 3.421 -21.935 -1.785 1.00 86.81 96 GLN A CA 1
ATOM 722 C C . GLN A 1 96 ? 2.702 -21.018 -2.777 1.00 86.81 96 GLN A C 1
ATOM 724 O O . GLN A 1 96 ? 3.378 -20.244 -3.445 1.00 86.81 96 GLN A O 1
ATOM 729 N N . GLN A 1 97 ? 1.365 -20.998 -2.764 1.00 88.06 97 GLN A N 1
ATOM 730 C CA . GLN A 1 97 ? 0.553 -20.089 -3.591 1.00 88.06 97 GLN A CA 1
ATOM 731 C C . GLN A 1 97 ? 0.990 -18.625 -3.420 1.00 88.06 97 GLN A C 1
ATOM 733 O O . GLN A 1 97 ? 1.250 -17.927 -4.397 1.00 88.06 97 GLN A O 1
ATOM 738 N N . LEU A 1 98 ? 1.196 -18.186 -2.172 1.00 83.62 98 LEU A N 1
ATOM 739 C CA . LEU A 1 98 ? 1.636 -16.822 -1.873 1.00 83.62 98 LEU A CA 1
ATOM 740 C C . LEU A 1 98 ? 3.055 -16.515 -2.396 1.00 83.62 98 LEU A C 1
ATOM 742 O O . LEU A 1 98 ? 3.344 -15.378 -2.763 1.00 83.62 98 LEU A O 1
ATOM 746 N N . ARG A 1 99 ? 3.957 -17.508 -2.450 1.00 82.00 99 ARG A N 1
ATOM 747 C CA . ARG A 1 99 ? 5.267 -17.353 -3.113 1.00 82.00 99 ARG A CA 1
ATOM 748 C C . ARG A 1 99 ? 5.113 -17.257 -4.624 1.00 82.00 99 ARG A C 1
ATOM 750 O O . ARG A 1 99 ? 5.832 -16.479 -5.239 1.00 82.00 99 ARG A O 1
ATOM 757 N N . ASP A 1 100 ? 4.212 -18.037 -5.204 1.00 80.56 100 ASP A N 1
ATOM 758 C CA . ASP A 1 100 ? 4.032 -18.096 -6.650 1.00 80.56 100 ASP A CA 1
ATOM 759 C C . ASP A 1 100 ? 3.388 -16.803 -7.177 1.00 80.56 100 ASP A C 1
ATOM 761 O O . ASP A 1 100 ? 3.903 -16.249 -8.146 1.00 80.56 100 ASP A O 1
ATOM 765 N N . ILE A 1 101 ? 2.404 -16.221 -6.477 1.00 82.19 101 ILE A N 1
ATOM 766 C CA . ILE A 1 101 ? 1.918 -14.857 -6.768 1.00 82.19 101 ILE A CA 1
ATOM 767 C C . ILE A 1 101 ? 3.030 -13.818 -6.600 1.00 82.19 101 ILE A C 1
ATOM 769 O O . ILE A 1 101 ? 3.222 -12.975 -7.475 1.00 82.19 101 ILE A O 1
ATOM 773 N N . ARG A 1 102 ? 3.826 -13.893 -5.524 1.00 77.38 102 ARG A N 1
ATOM 774 C CA . ARG A 1 102 ? 4.932 -12.944 -5.312 1.00 77.38 102 ARG A CA 1
ATOM 775 C C . ARG A 1 102 ? 6.013 -13.000 -6.390 1.00 77.38 102 ARG A C 1
ATOM 777 O O . ARG A 1 102 ? 6.617 -11.972 -6.669 1.00 77.38 102 ARG A O 1
ATOM 784 N N . ARG A 1 103 ? 6.262 -14.169 -6.990 1.00 70.00 103 ARG A N 1
ATOM 785 C CA . ARG A 1 103 ? 7.197 -14.300 -8.117 1.00 70.00 103 ARG A CA 1
ATOM 786 C C . ARG A 1 103 ? 6.608 -13.749 -9.410 1.00 70.00 103 ARG A C 1
ATOM 788 O O . ARG A 1 103 ? 7.215 -12.865 -10.004 1.00 70.00 103 ARG A O 1
ATOM 795 N N . HIS A 1 104 ? 5.439 -14.242 -9.812 1.00 68.94 104 HIS A N 1
ATOM 796 C CA . HIS A 1 104 ? 4.918 -14.005 -11.162 1.00 68.94 104 HIS A CA 1
ATOM 797 C C . HIS A 1 104 ? 4.112 -12.705 -11.294 1.00 68.94 104 HIS A C 1
ATOM 799 O O . HIS A 1 104 ? 4.168 -12.085 -12.344 1.00 68.94 104 HIS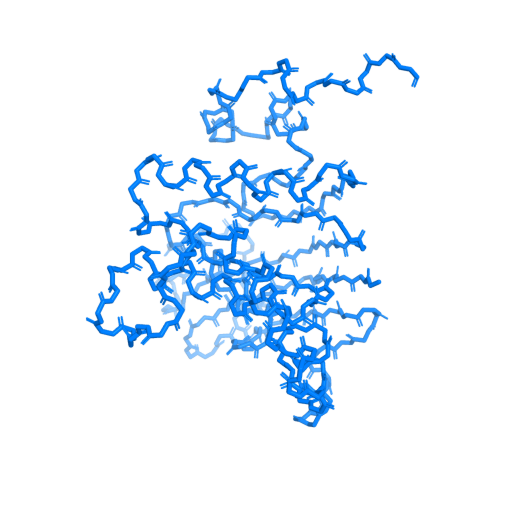 A O 1
ATOM 805 N N . LYS A 1 105 ? 3.416 -12.263 -10.236 1.00 69.50 105 LYS A N 1
ATOM 806 C CA . LYS A 1 105 ? 2.498 -11.107 -10.286 1.00 69.50 105 LYS A CA 1
ATOM 807 C C . LYS A 1 105 ? 2.997 -9.860 -9.547 1.00 69.50 105 LYS A C 1
ATOM 809 O O . LYS A 1 105 ? 2.577 -8.754 -9.862 1.00 69.50 105 LYS A O 1
ATOM 814 N N . MET A 1 106 ? 3.890 -10.028 -8.563 1.00 67.75 106 MET A N 1
ATOM 815 C CA . MET A 1 106 ? 4.445 -8.933 -7.736 1.00 67.75 106 MET A CA 1
ATOM 816 C C . MET A 1 106 ? 5.977 -8.788 -7.824 1.00 67.75 106 MET A C 1
ATOM 818 O O . MET A 1 106 ? 6.582 -8.149 -6.964 1.00 67.75 106 MET A O 1
ATOM 8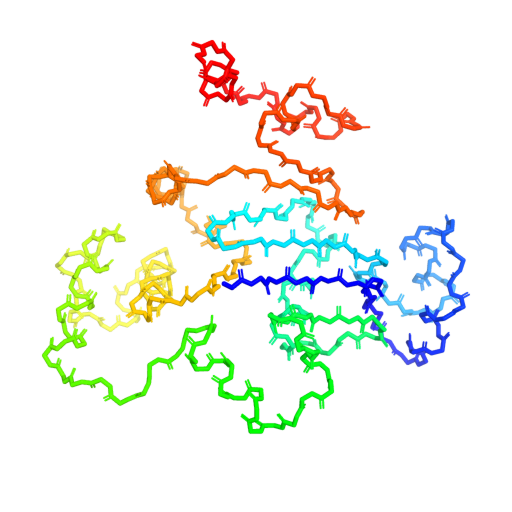22 N N . GLY A 1 107 ? 6.618 -9.367 -8.844 1.00 55.06 107 GLY A N 1
ATOM 823 C CA . GLY A 1 107 ? 7.977 -8.976 -9.227 1.00 55.06 107 GLY A CA 1
ATOM 824 C C . GLY A 1 107 ? 9.151 -9.745 -8.609 1.00 55.06 107 GLY A C 1
ATOM 825 O O . GLY A 1 107 ? 10.038 -9.123 -8.025 1.00 55.06 107 GLY A O 1
ATOM 826 N N . MET A 1 108 ? 9.254 -11.071 -8.800 1.00 43.41 108 MET A N 1
ATOM 827 C CA . MET A 1 108 ? 10.556 -11.766 -8.691 1.00 43.41 108 MET A CA 1
ATOM 828 C C . MET A 1 108 ? 10.798 -12.813 -9.796 1.00 43.41 108 MET A C 1
ATOM 830 O O . MET A 1 108 ? 10.237 -13.909 -9.749 1.00 43.41 108 MET A O 1
ATOM 834 N N . ILE A 1 109 ? 11.730 -12.524 -10.719 1.00 39.53 109 ILE A N 1
ATOM 835 C CA . ILE A 1 109 ? 12.176 -13.464 -11.766 1.00 39.53 109 ILE A CA 1
ATOM 836 C C . ILE A 1 109 ? 12.832 -14.708 -11.153 1.00 39.53 109 ILE A C 1
ATOM 838 O O . ILE A 1 109 ? 13.813 -14.614 -10.412 1.00 39.53 109 ILE A O 1
ATOM 842 N N . GLN A 1 110 ? 12.381 -15.884 -11.593 1.00 43.72 110 GLN A N 1
ATOM 843 C CA . GLN A 1 110 ? 13.186 -17.106 -11.656 1.00 43.72 110 GLN A CA 1
ATOM 844 C C . GLN A 1 110 ? 12.911 -17.802 -13.000 1.00 43.72 110 GLN A C 1
ATOM 846 O O . GLN A 1 110 ? 11.758 -17.901 -13.401 1.00 43.72 110 GLN A O 1
ATOM 851 N N . GLY A 1 111 ? 13.951 -18.288 -13.690 1.00 47.09 111 GLY A N 1
ATOM 852 C CA . GLY A 1 111 ? 13.808 -19.131 -14.894 1.00 47.09 111 GLY A CA 1
ATOM 853 C C . GLY A 1 111 ? 14.010 -18.464 -16.266 1.00 47.09 111 GLY A C 1
ATOM 854 O O . GLY A 1 111 ? 13.998 -19.173 -17.265 1.00 47.09 111 GLY A O 1
ATOM 855 N N . VAL A 1 112 ? 14.239 -17.148 -16.336 1.00 60.75 112 VAL A N 1
ATOM 856 C CA . VAL A 1 112 ? 14.600 -16.447 -17.590 1.00 60.75 112 VAL A CA 1
ATOM 857 C C . VAL A 1 112 ? 16.087 -16.657 -17.911 1.00 60.75 112 VAL A C 1
ATOM 859 O O . VAL A 1 112 ? 16.907 -16.723 -16.992 1.00 60.75 112 VAL A O 1
ATOM 862 N N . ASP A 1 113 ? 16.450 -16.760 -19.192 1.00 72.25 113 ASP A N 1
ATOM 863 C CA . ASP A 1 113 ? 17.845 -16.918 -19.611 1.00 72.25 113 ASP A CA 1
ATOM 864 C C . ASP A 1 113 ? 18.691 -15.655 -19.349 1.00 72.25 113 ASP A C 1
ATOM 866 O O . ASP A 1 113 ? 18.189 -14.534 -19.236 1.00 72.25 113 ASP A O 1
ATOM 870 N N . LYS A 1 114 ? 20.013 -15.838 -19.260 1.00 72.81 114 LYS A N 1
ATOM 871 C CA . LYS A 1 114 ? 20.932 -14.767 -18.860 1.00 72.81 114 LYS A CA 1
ATOM 872 C C . LYS A 1 114 ? 21.021 -13.621 -19.879 1.00 72.81 114 LYS A C 1
ATOM 874 O O . LYS A 1 114 ? 21.272 -12.494 -19.465 1.00 72.81 114 LYS A O 1
ATOM 879 N N . ALA A 1 115 ? 20.832 -13.872 -21.176 1.00 78.56 115 ALA A N 1
ATOM 880 C CA . ALA A 1 115 ? 20.895 -12.814 -22.185 1.00 78.56 115 ALA A CA 1
ATOM 881 C C . ALA A 1 115 ? 19.646 -11.923 -22.106 1.00 78.56 115 ALA A C 1
ATOM 883 O O . ALA A 1 115 ? 19.772 -10.703 -22.030 1.00 78.56 115 ALA A O 1
ATOM 884 N N . THR A 1 116 ? 18.459 -12.527 -22.002 1.00 73.38 116 THR A N 1
ATOM 885 C CA . THR A 1 116 ? 17.201 -11.791 -21.796 1.00 73.38 116 THR A CA 1
ATOM 886 C C . THR A 1 116 ? 17.215 -10.994 -20.486 1.00 73.38 116 THR A C 1
ATOM 888 O O . THR A 1 116 ? 16.820 -9.830 -20.477 1.00 73.38 116 THR A O 1
ATOM 891 N N . GLN A 1 117 ? 17.748 -11.563 -19.394 1.00 68.31 117 GLN A N 1
ATOM 892 C CA . GLN A 1 117 ? 17.932 -10.833 -18.129 1.00 68.31 117 GLN A CA 1
ATOM 893 C C . GLN A 1 117 ? 18.845 -9.607 -18.270 1.00 68.31 117 GLN A C 1
ATOM 895 O O . GLN A 1 117 ? 18.523 -8.551 -17.731 1.00 68.31 117 GLN A O 1
ATOM 900 N N . LEU A 1 118 ? 19.973 -9.732 -18.979 1.00 78.94 118 LEU A N 1
ATOM 901 C CA . LEU A 1 118 ? 20.916 -8.626 -19.177 1.00 78.94 118 LEU A CA 1
ATOM 902 C C . LEU A 1 118 ? 20.333 -7.527 -20.074 1.00 78.94 118 LEU A C 1
ATOM 904 O O . LEU A 1 118 ? 20.471 -6.353 -19.742 1.00 78.94 118 LEU A O 1
ATOM 908 N N . ASN A 1 119 ? 19.628 -7.895 -21.148 1.00 81.94 119 ASN A N 1
ATOM 909 C CA . ASN A 1 119 ? 18.947 -6.933 -22.019 1.00 81.94 119 ASN A CA 1
ATOM 910 C C . ASN A 1 119 ? 17.890 -6.134 -21.239 1.00 81.94 119 ASN A C 1
ATOM 912 O O . ASN A 1 119 ? 17.918 -4.905 -21.251 1.00 81.94 119 ASN A O 1
ATOM 916 N N . ARG A 1 120 ? 17.018 -6.817 -20.480 1.00 76.25 120 ARG A N 1
ATOM 917 C CA . ARG A 1 120 ? 15.986 -6.151 -19.669 1.00 76.25 120 ARG A CA 1
ATOM 918 C C . ARG A 1 120 ? 16.587 -5.296 -18.550 1.00 76.25 120 ARG A C 1
ATOM 920 O O . ARG A 1 120 ? 16.071 -4.222 -18.257 1.00 76.25 120 ARG A O 1
ATOM 927 N N . ALA A 1 121 ? 17.690 -5.736 -17.941 1.00 79.75 121 ALA A N 1
ATOM 928 C CA . ALA A 1 121 ? 18.413 -4.927 -16.964 1.00 79.75 121 ALA A CA 1
ATOM 929 C C . ALA A 1 121 ? 18.986 -3.644 -17.591 1.00 79.75 121 ALA A C 1
ATOM 931 O O . ALA A 1 121 ? 18.881 -2.589 -16.972 1.00 79.75 121 ALA A O 1
ATOM 932 N N . ALA A 1 122 ? 19.534 -3.711 -18.810 1.00 83.88 122 ALA A N 1
ATOM 933 C CA . ALA A 1 122 ? 20.059 -2.546 -19.524 1.00 83.88 122 ALA A CA 1
ATOM 934 C C . ALA A 1 122 ? 18.956 -1.531 -19.879 1.00 83.88 122 ALA A C 1
ATOM 936 O O . ALA A 1 122 ? 19.089 -0.361 -19.524 1.00 83.88 122 ALA A O 1
ATOM 937 N N . GLU A 1 123 ? 17.843 -1.984 -20.475 1.00 80.25 123 GLU A N 1
ATOM 938 C CA . GLU A 1 123 ? 16.663 -1.145 -20.774 1.00 80.25 123 GLU A CA 1
ATOM 939 C C . GLU A 1 123 ? 16.192 -0.361 -19.541 1.00 80.25 123 GLU A C 1
ATOM 941 O O . GLU A 1 123 ? 15.925 0.840 -19.591 1.00 80.25 123 GLU A O 1
ATOM 946 N N . VAL A 1 124 ? 16.093 -1.051 -18.403 1.00 74.25 124 VAL A N 1
ATOM 947 C CA . VAL A 1 124 ? 15.567 -0.456 -17.177 1.00 74.25 124 VAL A CA 1
ATOM 948 C C . VAL A 1 124 ? 16.608 0.430 -16.480 1.00 74.25 124 VAL A C 1
ATOM 950 O O . VAL A 1 124 ? 16.233 1.444 -15.894 1.00 74.25 124 VAL A O 1
ATOM 953 N N . ILE A 1 125 ? 17.906 0.114 -16.563 1.00 82.69 125 ILE A N 1
ATOM 954 C CA . ILE A 1 125 ? 18.989 0.989 -16.077 1.00 82.69 125 ILE A CA 1
ATOM 955 C C . ILE A 1 125 ? 19.016 2.318 -16.841 1.00 82.69 125 ILE A C 1
ATOM 957 O O . ILE A 1 125 ? 19.187 3.369 -16.215 1.00 82.69 125 ILE A O 1
ATOM 961 N N . GLU A 1 126 ? 18.799 2.288 -18.158 1.00 82.00 126 GLU A N 1
ATOM 962 C CA . GLU A 1 126 ? 18.653 3.494 -18.979 1.00 82.00 126 GLU A CA 1
ATOM 963 C C . GLU A 1 126 ? 17.416 4.299 -18.551 1.00 82.00 126 GLU A C 1
ATOM 965 O O . GLU A 1 126 ? 17.531 5.485 -18.232 1.00 82.00 126 GLU A O 1
ATOM 970 N N . MET A 1 127 ? 16.262 3.636 -18.413 1.00 67.06 127 MET A N 1
ATOM 971 C CA . MET A 1 127 ? 15.000 4.243 -17.966 1.00 67.06 127 MET A CA 1
ATOM 972 C C . MET A 1 127 ? 15.101 4.943 -16.596 1.00 67.06 127 MET A C 1
ATOM 974 O O . MET A 1 127 ? 14.506 6.003 -16.401 1.00 67.06 127 MET A O 1
ATOM 978 N N . VAL A 1 128 ? 15.867 4.395 -15.642 1.00 71.38 128 VAL A N 1
ATOM 979 C CA . VAL A 1 128 ? 16.087 5.032 -14.325 1.00 71.38 128 VAL A CA 1
ATOM 980 C C . VAL A 1 128 ? 17.305 5.971 -14.276 1.00 71.38 128 VAL A C 1
ATOM 982 O O . VAL A 1 128 ? 17.708 6.403 -13.190 1.00 71.38 128 VAL A O 1
ATOM 985 N N . GLY A 1 129 ? 17.929 6.290 -15.415 1.00 77.94 129 GLY A N 1
ATOM 986 C CA . GLY A 1 129 ? 19.076 7.203 -15.477 1.00 77.94 129 GLY A CA 1
ATOM 987 C C . GLY A 1 129 ? 20.272 6.725 -14.644 1.00 77.94 129 GLY A C 1
ATOM 988 O O . GLY A 1 129 ? 20.796 7.471 -13.804 1.00 77.94 129 GLY A O 1
ATOM 989 N N . LEU A 1 130 ? 20.655 5.455 -14.816 1.00 84.88 130 LEU A N 1
ATOM 990 C CA . LEU A 1 130 ? 21.822 4.828 -14.180 1.00 84.88 130 LEU A CA 1
ATOM 991 C C . LEU A 1 130 ? 22.855 4.280 -15.184 1.00 84.88 130 LEU A C 1
ATOM 993 O O . LEU A 1 130 ? 23.801 3.615 -14.766 1.00 84.88 130 LEU A O 1
ATOM 997 N N . THR A 1 131 ? 22.727 4.588 -16.477 1.00 89.88 131 THR A N 1
ATOM 998 C CA . THR A 1 131 ? 23.714 4.223 -17.507 1.00 89.88 131 THR A CA 1
ATOM 999 C C . THR A 1 131 ? 25.130 4.670 -17.114 1.00 89.88 131 THR A C 1
ATOM 1001 O O . THR A 1 131 ? 25.337 5.813 -16.694 1.00 89.88 131 THR A O 1
ATOM 1004 N N . GLY A 1 132 ? 26.112 3.775 -17.237 1.00 91.25 132 GLY A N 1
ATOM 1005 C CA . GLY A 1 132 ? 27.500 3.972 -16.798 1.00 91.25 132 GLY A CA 1
ATOM 1006 C C . GLY A 1 132 ? 27.776 3.631 -15.324 1.00 91.25 132 GLY A C 1
ATOM 1007 O O . GLY A 1 132 ? 28.900 3.836 -14.858 1.00 91.25 132 GLY A O 1
ATOM 1008 N N . TRP A 1 133 ? 26.781 3.132 -14.581 1.00 91.06 133 TRP A N 1
ATOM 1009 C CA . TRP A 1 133 ? 26.900 2.704 -13.177 1.00 91.06 133 TRP A CA 1
ATOM 1010 C C . TRP A 1 133 ? 26.586 1.212 -12.960 1.00 91.06 133 TRP A C 1
ATOM 1012 O O . TRP A 1 133 ? 26.442 0.778 -11.818 1.00 91.06 133 TRP A O 1
ATOM 1022 N N . GLU A 1 134 ? 26.499 0.423 -14.032 1.00 89.06 134 GLU A N 1
ATOM 1023 C CA . GLU A 1 134 ? 26.064 -0.983 -14.044 1.00 89.06 134 GLU A CA 1
ATOM 1024 C C . GLU A 1 134 ? 26.952 -1.890 -13.177 1.00 89.06 134 GLU A C 1
ATOM 1026 O O . GLU A 1 134 ? 26.457 -2.732 -12.432 1.00 89.06 134 GLU A O 1
ATOM 1031 N N . GLU A 1 135 ? 28.268 -1.687 -13.257 1.00 89.94 135 GLU A N 1
ATOM 1032 C CA . GLU A 1 135 ? 29.299 -2.511 -12.604 1.00 89.94 135 GLU A CA 1
ATOM 1033 C C . GLU A 1 135 ? 29.667 -2.020 -11.187 1.00 89.94 135 GLU A C 1
ATOM 1035 O O . GLU A 1 135 ? 30.659 -2.459 -10.603 1.00 89.94 135 GLU A O 1
ATOM 1040 N N . ARG A 1 136 ? 28.910 -1.066 -10.627 1.00 91.69 136 ARG A N 1
ATOM 1041 C CA . ARG A 1 136 ? 29.195 -0.465 -9.313 1.00 91.69 136 ARG A CA 1
ATOM 1042 C C . ARG A 1 136 ? 28.461 -1.181 -8.190 1.00 91.69 136 ARG A C 1
ATOM 1044 O O . ARG A 1 136 ? 27.260 -1.445 -8.262 1.00 91.69 136 ARG A O 1
ATOM 1051 N N . TYR A 1 137 ? 29.167 -1.435 -7.095 1.00 87.06 137 TYR A N 1
ATOM 1052 C CA . TYR A 1 137 ? 28.567 -2.034 -5.910 1.00 87.06 137 TYR A CA 1
ATOM 1053 C C . TYR A 1 137 ? 27.646 -1.034 -5.194 1.00 87.06 137 TYR A C 1
ATOM 1055 O O . TYR A 1 137 ? 27.931 0.163 -5.185 1.00 87.06 137 TYR A O 1
ATOM 1063 N N . PRO A 1 138 ? 26.585 -1.486 -4.493 1.00 82.44 138 PRO A N 1
ATOM 1064 C CA . PRO A 1 138 ? 25.633 -0.584 -3.838 1.00 82.44 138 PRO A CA 1
ATOM 1065 C C . PRO A 1 138 ? 26.264 0.447 -2.892 1.00 82.44 138 PRO A C 1
ATOM 1067 O O . PRO A 1 138 ? 25.776 1.567 -2.803 1.00 82.44 138 PRO A O 1
ATOM 1070 N N . HIS A 1 139 ? 27.368 0.103 -2.220 1.00 87.19 139 HIS A N 1
ATOM 1071 C CA . HIS A 1 139 ? 28.083 1.006 -1.312 1.00 87.19 139 HIS A CA 1
ATOM 1072 C C . HIS A 1 139 ? 28.878 2.121 -2.024 1.00 87.19 139 HIS A C 1
ATOM 1074 O O . HIS A 1 139 ? 29.299 3.070 -1.369 1.00 87.19 139 HIS A O 1
ATOM 1080 N N . GLU A 1 140 ? 29.073 2.025 -3.342 1.00 87.50 140 GLU A N 1
ATOM 1081 C CA . GLU A 1 140 ? 29.664 3.070 -4.192 1.00 87.50 140 GLU A CA 1
ATOM 1082 C C . GLU A 1 140 ? 28.606 4.034 -4.762 1.00 87.50 140 GLU A C 1
ATOM 1084 O O . GLU A 1 140 ? 28.947 5.038 -5.386 1.00 87.50 140 GLU A O 1
ATOM 1089 N N . LEU A 1 141 ? 27.318 3.729 -4.569 1.00 82.19 141 LEU A N 1
ATOM 1090 C CA . LEU A 1 141 ? 26.189 4.506 -5.073 1.00 82.19 141 LEU A CA 1
ATOM 1091 C C . LEU A 1 141 ? 25.642 5.439 -3.986 1.00 82.19 141 LEU A C 1
ATOM 1093 O O . LEU A 1 141 ? 25.515 5.050 -2.822 1.00 82.19 141 LEU A O 1
ATOM 1097 N N . SER A 1 142 ? 25.231 6.65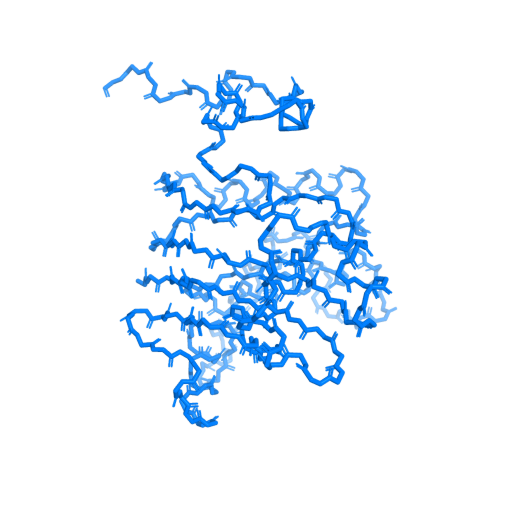2 -4.371 1.00 80.44 142 SER A N 1
ATOM 1098 C CA . SER A 1 142 ? 24.490 7.543 -3.464 1.00 80.44 142 SER A CA 1
ATOM 1099 C C . SER A 1 142 ? 23.146 6.927 -3.049 1.00 80.44 142 SER A C 1
ATOM 1101 O O . SER A 1 142 ? 22.581 6.113 -3.781 1.00 80.44 142 SER A O 1
ATOM 1103 N N . GLY A 1 143 ? 22.581 7.345 -1.911 1.00 72.50 143 GLY A N 1
ATOM 1104 C CA . GLY A 1 143 ? 21.295 6.815 -1.429 1.00 72.50 143 GLY A CA 1
ATOM 1105 C C . GLY A 1 143 ? 20.161 6.926 -2.460 1.00 72.50 143 GLY A C 1
ATOM 1106 O O . GLY A 1 143 ? 19.393 5.983 -2.638 1.00 72.50 143 GLY A O 1
ATOM 1107 N N . GLY A 1 144 ? 20.114 8.024 -3.223 1.00 67.19 144 GLY A N 1
ATOM 1108 C CA . GLY A 1 144 ? 19.148 8.177 -4.310 1.00 67.19 144 GLY A CA 1
ATOM 1109 C C . GLY A 1 144 ? 19.404 7.245 -5.498 1.00 67.19 144 GLY A C 1
ATOM 1110 O O . GLY A 1 144 ? 18.462 6.715 -6.079 1.00 67.19 144 GLY A O 1
ATOM 1111 N N . MET A 1 145 ? 20.665 6.959 -5.828 1.00 78.38 145 MET A N 1
ATOM 1112 C CA . MET A 1 145 ? 21.004 5.957 -6.848 1.00 78.38 145 MET A CA 1
ATOM 1113 C C . MET A 1 145 ? 20.655 4.539 -6.378 1.00 78.38 145 MET A C 1
ATOM 1115 O O . MET A 1 145 ? 20.124 3.764 -7.165 1.00 78.38 145 MET A O 1
ATOM 1119 N N . GLN A 1 146 ? 20.848 4.213 -5.094 1.00 73.81 146 GLN A N 1
ATOM 1120 C CA . GLN A 1 146 ? 20.393 2.940 -4.518 1.00 73.81 146 GLN A CA 1
ATOM 1121 C C . GLN A 1 146 ? 18.862 2.793 -4.583 1.00 73.81 146 GLN A C 1
ATOM 1123 O O . GLN A 1 146 ? 18.369 1.708 -4.893 1.00 73.81 146 GLN A O 1
ATOM 1128 N N . GLN A 1 147 ? 18.098 3.874 -4.367 1.00 60.19 147 GLN A N 1
ATOM 1129 C CA . GLN A 1 147 ? 16.645 3.872 -4.590 1.00 60.19 147 GLN A CA 1
ATOM 1130 C C . GLN A 1 147 ? 16.289 3.630 -6.063 1.00 60.19 147 GLN A C 1
ATOM 1132 O O . GLN A 1 147 ? 15.412 2.812 -6.340 1.00 60.19 147 GLN A O 1
ATOM 1137 N N . ARG A 1 148 ? 17.004 4.254 -7.010 1.00 71.19 148 ARG A N 1
ATOM 1138 C CA . ARG A 1 148 ? 16.815 4.001 -8.451 1.00 71.19 148 ARG A CA 1
ATOM 1139 C C . ARG A 1 148 ? 17.187 2.569 -8.857 1.00 71.19 148 ARG A C 1
ATOM 1141 O O . ARG A 1 148 ? 16.465 1.981 -9.651 1.00 71.19 148 ARG A O 1
ATOM 1148 N N . VAL A 1 149 ? 18.202 1.950 -8.243 1.00 79.56 149 VAL A N 1
ATOM 1149 C CA . VAL A 1 149 ? 18.471 0.501 -8.381 1.00 79.56 149 VAL A CA 1
ATOM 1150 C C . VAL A 1 149 ? 17.318 -0.334 -7.808 1.00 79.56 149 VAL A C 1
ATOM 1152 O O . VAL A 1 149 ? 16.951 -1.353 -8.388 1.00 79.56 149 VAL A O 1
ATOM 1155 N N . GLY A 1 150 ? 16.710 0.084 -6.695 1.00 73.88 150 GLY A N 1
ATOM 1156 C CA . GLY A 1 150 ? 15.509 -0.551 -6.140 1.00 73.88 150 GLY A CA 1
ATOM 1157 C C . GLY A 1 150 ? 14.316 -0.511 -7.102 1.00 73.88 150 GLY A C 1
ATOM 1158 O O . GLY A 1 150 ? 13.692 -1.544 -7.338 1.00 73.88 150 GLY A O 1
ATOM 1159 N N . LEU A 1 151 ? 14.053 0.653 -7.706 1.00 67.88 151 LEU A N 1
ATOM 1160 C CA . LEU A 1 151 ? 13.039 0.834 -8.749 1.00 67.88 151 LEU A CA 1
ATOM 1161 C C . LEU A 1 151 ? 13.356 -0.016 -9.988 1.00 67.88 151 LEU A C 1
ATOM 1163 O O . LEU A 1 151 ? 12.493 -0.754 -10.457 1.00 67.88 151 LEU A O 1
ATOM 1167 N N . ALA A 1 152 ? 14.602 0.013 -10.466 1.00 75.75 152 ALA A N 1
ATOM 1168 C CA . ALA A 1 152 ? 15.033 -0.783 -11.609 1.00 75.75 152 ALA A CA 1
ATOM 1169 C C . ALA A 1 152 ? 14.849 -2.286 -11.371 1.00 75.75 152 ALA A C 1
ATOM 1171 O O . ALA A 1 152 ? 14.359 -3.004 -12.235 1.00 75.75 152 ALA A O 1
ATOM 1172 N N . ARG A 1 153 ? 15.158 -2.771 -10.165 1.00 73.25 153 ARG A N 1
ATOM 1173 C CA . ARG A 1 153 ? 14.917 -4.169 -9.783 1.00 73.25 153 ARG A CA 1
ATOM 1174 C C . ARG A 1 153 ? 13.437 -4.549 -9.762 1.00 73.25 153 ARG A C 1
ATOM 1176 O O . ARG A 1 153 ? 13.145 -5.716 -9.994 1.00 73.25 153 ARG A O 1
ATOM 1183 N N . ALA A 1 154 ? 12.530 -3.614 -9.477 1.00 65.56 154 ALA A N 1
ATOM 1184 C CA . ALA A 1 154 ? 11.090 -3.860 -9.548 1.00 65.56 154 ALA A CA 1
ATOM 1185 C C . ALA A 1 154 ? 10.598 -3.897 -11.006 1.00 65.56 154 ALA A C 1
ATOM 1187 O O . ALA A 1 154 ? 9.889 -4.822 -11.390 1.00 65.56 154 ALA A O 1
ATOM 1188 N N . LEU A 1 155 ? 11.029 -2.936 -11.831 1.00 66.94 155 LEU A N 1
ATOM 1189 C CA . LEU A 1 155 ? 10.637 -2.817 -13.243 1.00 66.94 155 LEU A CA 1
ATOM 1190 C C . LEU A 1 155 ? 11.246 -3.909 -14.140 1.00 66.94 155 LEU A C 1
ATOM 1192 O O . LEU A 1 155 ? 10.599 -4.371 -15.077 1.00 66.94 155 LEU A O 1
ATOM 1196 N N . ALA A 1 156 ? 12.458 -4.385 -13.836 1.00 67.38 156 ALA A N 1
ATOM 1197 C CA . ALA A 1 156 ? 13.137 -5.424 -14.617 1.00 67.38 156 ALA A CA 1
ATOM 1198 C C . ALA A 1 156 ? 12.410 -6.781 -14.623 1.00 67.38 156 ALA A C 1
ATOM 1200 O O . ALA A 1 156 ? 12.740 -7.631 -15.446 1.00 67.38 156 ALA A O 1
ATOM 1201 N N . VAL A 1 157 ? 11.435 -6.991 -13.730 1.00 63.56 157 VAL A N 1
ATOM 1202 C CA . VAL A 1 157 ? 10.613 -8.212 -13.677 1.00 63.56 157 VAL A CA 1
ATOM 1203 C C . VAL A 1 157 ? 9.340 -8.119 -14.526 1.00 63.56 157 VAL A C 1
ATOM 1205 O O . VAL A 1 157 ? 8.674 -9.131 -14.706 1.00 63.56 157 VAL A O 1
ATOM 1208 N N . ASP A 1 158 ? 9.006 -6.939 -15.051 1.00 60.34 158 ASP A N 1
ATOM 1209 C CA . ASP A 1 158 ? 7.738 -6.682 -15.750 1.00 60.34 158 ASP A CA 1
ATOM 1210 C C . ASP A 1 158 ? 6.485 -7.129 -14.949 1.00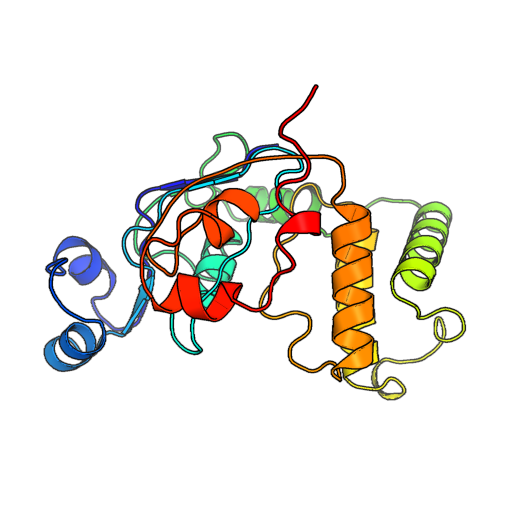 60.34 158 ASP A C 1
ATOM 1212 O O . ASP A 1 158 ? 5.662 -7.899 -15.442 1.00 60.34 158 ASP A O 1
ATOM 1216 N N . PRO A 1 159 ? 6.354 -6.739 -13.662 1.00 63.66 159 PRO A N 1
ATOM 1217 C CA . PRO A 1 159 ? 5.300 -7.262 -12.800 1.00 63.66 159 PRO A CA 1
ATOM 1218 C C . PRO A 1 159 ? 3.922 -6.685 -13.140 1.00 63.66 159 PRO A C 1
ATOM 1220 O O . PRO A 1 159 ? 3.766 -5.476 -13.298 1.00 63.66 159 PRO A O 1
ATOM 1223 N N . GLU A 1 160 ? 2.898 -7.542 -13.111 1.00 63.62 160 GLU A N 1
ATOM 1224 C CA . GLU A 1 160 ? 1.492 -7.146 -13.297 1.00 63.62 160 GLU A CA 1
ATOM 1225 C C . GLU A 1 160 ? 1.000 -6.132 -12.236 1.00 63.62 160 GLU A C 1
ATOM 1227 O O . GLU A 1 160 ? 0.077 -5.362 -12.500 1.00 63.62 160 GLU A O 1
ATOM 1232 N N . ILE A 1 161 ? 1.612 -6.103 -11.040 1.00 67.69 161 ILE A N 1
ATOM 1233 C CA . ILE A 1 161 ? 1.403 -5.065 -10.017 1.00 67.69 161 ILE A CA 1
ATOM 1234 C C . ILE A 1 161 ? 2.737 -4.510 -9.503 1.00 67.69 161 ILE A C 1
ATOM 1236 O O . ILE A 1 161 ? 3.578 -5.240 -8.972 1.00 67.69 161 ILE A O 1
ATOM 1240 N N . LEU A 1 162 ? 2.849 -3.178 -9.517 1.00 64.94 162 LEU A N 1
ATOM 1241 C CA . LEU A 1 162 ? 3.855 -2.410 -8.781 1.00 64.94 162 LEU A CA 1
ATOM 1242 C C . LEU A 1 162 ? 3.220 -1.760 -7.547 1.00 64.94 162 LEU A C 1
ATOM 1244 O O . LEU A 1 162 ? 2.232 -1.036 -7.651 1.00 64.94 162 LEU A O 1
ATOM 1248 N N . LEU A 1 163 ? 3.814 -1.986 -6.375 1.00 63.66 163 LEU A N 1
ATOM 1249 C CA . LEU A 1 163 ? 3.438 -1.317 -5.130 1.00 63.66 163 LEU A CA 1
ATOM 1250 C C . LEU A 1 163 ? 4.594 -0.445 -4.643 1.00 63.66 163 LEU A C 1
ATOM 1252 O O . LEU A 1 163 ? 5.702 -0.935 -4.423 1.00 63.66 163 LEU A O 1
ATOM 1256 N N . PHE A 1 164 ? 4.317 0.838 -4.425 1.00 63.81 164 PHE A N 1
ATOM 1257 C CA . PHE A 1 164 ? 5.297 1.817 -3.970 1.00 63.81 164 PHE A CA 1
ATOM 1258 C C . PHE A 1 164 ? 4.938 2.374 -2.586 1.00 63.81 164 PHE A C 1
ATOM 1260 O O . PHE A 1 164 ? 3.789 2.719 -2.322 1.00 63.81 164 PHE A O 1
ATOM 1267 N N . ASP A 1 165 ? 5.942 2.501 -1.717 1.00 60.97 165 ASP A N 1
ATOM 1268 C CA . ASP A 1 165 ? 5.839 3.122 -0.392 1.00 60.97 165 ASP A CA 1
ATOM 1269 C C . ASP A 1 165 ? 6.882 4.246 -0.307 1.00 60.97 165 ASP A C 1
ATOM 1271 O O . ASP A 1 165 ? 8.076 3.985 -0.184 1.00 60.97 165 ASP A O 1
ATOM 1275 N N . GLU A 1 166 ? 6.428 5.490 -0.493 1.00 59.34 166 GLU A N 1
ATOM 1276 C CA . GLU A 1 166 ? 7.240 6.722 -0.520 1.00 59.34 166 GLU A CA 1
ATOM 1277 C C . GLU A 1 166 ? 8.573 6.626 -1.323 1.00 59.34 166 GLU A C 1
ATOM 1279 O O . GLU A 1 166 ? 9.624 7.065 -0.841 1.00 59.34 166 GLU A O 1
ATOM 1284 N N . PRO A 1 167 ? 8.562 6.109 -2.573 1.00 57.38 167 PRO A N 1
ATOM 1285 C CA . PRO A 1 167 ? 9.763 5.679 -3.313 1.00 57.38 167 PRO A CA 1
ATOM 1286 C C . PRO A 1 167 ? 10.747 6.807 -3.675 1.00 57.38 167 PRO A C 1
ATOM 1288 O O . PRO A 1 167 ? 11.898 6.526 -3.998 1.00 57.38 167 PRO A O 1
ATOM 1291 N N . PHE A 1 168 ? 10.313 8.072 -3.617 1.00 60.44 168 PHE A N 1
ATOM 1292 C CA . PHE A 1 168 ? 11.110 9.259 -3.978 1.00 60.44 168 PHE A CA 1
ATOM 1293 C C . PHE A 1 168 ? 11.385 10.193 -2.789 1.00 60.44 168 PHE A C 1
ATOM 1295 O O . PHE A 1 168 ? 11.854 11.320 -2.972 1.00 60.44 168 PHE A O 1
ATOM 1302 N N . SER A 1 169 ? 11.062 9.757 -1.567 1.00 59.31 169 SER A N 1
ATOM 1303 C CA . SER A 1 169 ? 11.183 10.564 -0.343 1.00 59.31 169 SER A CA 1
ATOM 1304 C C . SER A 1 169 ? 12.622 11.004 -0.051 1.00 59.31 169 SER A C 1
ATOM 1306 O O . SER A 1 169 ? 12.836 12.147 0.349 1.00 59.31 169 SER A O 1
ATOM 1308 N N . ALA A 1 170 ? 13.607 10.138 -0.316 1.00 50.12 170 ALA A N 1
ATOM 1309 C CA . ALA A 1 170 ? 15.032 10.415 -0.110 1.00 50.12 170 ALA A CA 1
ATOM 1310 C C . ALA A 1 170 ? 15.760 10.937 -1.367 1.00 50.12 170 ALA A C 1
ATOM 1312 O O . ALA A 1 170 ? 16.979 11.109 -1.339 1.00 50.12 170 ALA A O 1
ATOM 1313 N N . LEU A 1 171 ? 15.032 11.210 -2.457 1.00 54.94 171 LEU A N 1
ATOM 1314 C CA . LEU A 1 171 ? 15.567 11.895 -3.637 1.00 54.94 171 LEU A CA 1
ATOM 1315 C C . LEU A 1 171 ? 15.532 13.413 -3.427 1.00 54.94 171 LEU A C 1
ATOM 1317 O O . LEU A 1 171 ? 14.601 13.934 -2.802 1.00 54.94 171 LEU A O 1
ATOM 1321 N N . ASP A 1 172 ? 16.520 14.124 -3.971 1.00 66.06 172 ASP A N 1
ATOM 1322 C CA . ASP A 1 172 ? 16.503 15.587 -4.036 1.00 66.06 172 ASP A CA 1
ATOM 1323 C C . ASP A 1 172 ? 15.351 16.095 -4.934 1.00 66.06 172 ASP A C 1
ATOM 1325 O O . ASP A 1 172 ? 14.797 15.326 -5.726 1.00 66.06 172 ASP A O 1
ATOM 1329 N N . PRO A 1 173 ? 14.954 17.378 -4.833 1.00 54.88 173 PRO A N 1
ATOM 1330 C CA . PRO A 1 173 ? 13.775 17.884 -5.533 1.00 54.88 173 PRO A CA 1
ATOM 1331 C C . PRO A 1 173 ? 13.822 17.799 -7.064 1.00 54.88 173 PRO A C 1
ATOM 1333 O O . PRO A 1 173 ? 12.755 17.730 -7.674 1.00 54.88 173 PRO A O 1
ATOM 1336 N N . LEU A 1 174 ? 15.009 17.811 -7.686 1.00 63.38 174 LEU A N 1
ATOM 1337 C CA . LEU A 1 174 ? 15.135 17.733 -9.143 1.00 63.38 174 LEU A CA 1
ATOM 1338 C C . LEU A 1 174 ? 14.991 16.280 -9.602 1.00 63.38 174 LEU A C 1
ATOM 1340 O O . LEU A 1 174 ? 14.089 15.975 -10.376 1.00 63.38 174 LEU A O 1
ATOM 1344 N N . ILE A 1 175 ? 15.783 15.368 -9.030 1.00 56.00 175 ILE A N 1
ATOM 1345 C CA . ILE A 1 175 ? 15.724 13.941 -9.384 1.00 56.00 175 ILE A CA 1
ATOM 1346 C C . ILE A 1 175 ? 14.365 13.330 -9.011 1.00 56.00 175 ILE A C 1
ATOM 1348 O O . ILE A 1 175 ? 13.851 12.477 -9.734 1.00 56.00 175 ILE A O 1
ATOM 1352 N N . ARG A 1 176 ? 13.739 13.783 -7.915 1.00 60.25 176 ARG A N 1
ATOM 1353 C CA . ARG A 1 176 ? 12.359 13.410 -7.567 1.00 60.25 176 ARG A CA 1
ATOM 1354 C C . ARG A 1 176 ? 11.389 13.755 -8.691 1.00 60.25 176 ARG A C 1
ATOM 1356 O O . ARG A 1 176 ? 10.562 12.916 -9.034 1.00 60.25 176 ARG A O 1
ATOM 1363 N N . ARG A 1 177 ? 11.489 14.968 -9.239 1.00 58.84 177 ARG A N 1
ATOM 1364 C CA . ARG A 1 177 ? 10.610 15.447 -10.305 1.00 58.84 177 ARG A CA 1
ATOM 1365 C C . ARG A 1 177 ? 10.842 14.678 -11.599 1.00 58.84 177 ARG A C 1
ATOM 1367 O O . ARG A 1 177 ? 9.874 14.192 -12.164 1.00 58.84 177 ARG A O 1
ATOM 1374 N N . ASP A 1 178 ? 12.098 14.486 -11.996 1.00 59.59 178 ASP A N 1
ATOM 1375 C CA . ASP A 1 178 ? 12.436 13.713 -13.194 1.00 59.59 178 ASP A CA 1
ATOM 1376 C C . ASP A 1 178 ? 11.912 12.270 -13.090 1.00 59.59 178 ASP A C 1
ATOM 1378 O O . ASP A 1 178 ? 11.309 11.762 -14.030 1.00 59.59 178 ASP A O 1
ATOM 1382 N N . MET A 1 179 ? 12.057 11.613 -11.932 1.00 58.97 179 MET A N 1
ATOM 1383 C CA . MET A 1 179 ? 11.537 10.253 -11.718 1.00 58.97 179 MET A CA 1
ATOM 1384 C C . MET A 1 179 ? 10.007 10.189 -11.652 1.00 58.97 179 MET A C 1
ATOM 1386 O O . MET A 1 179 ? 9.419 9.221 -12.132 1.00 58.97 179 MET A O 1
ATOM 1390 N N . GLN A 1 180 ? 9.352 11.215 -11.100 1.00 60.69 180 GLN A N 1
ATOM 1391 C CA . GLN A 1 180 ? 7.896 11.353 -11.173 1.00 60.69 180 GLN 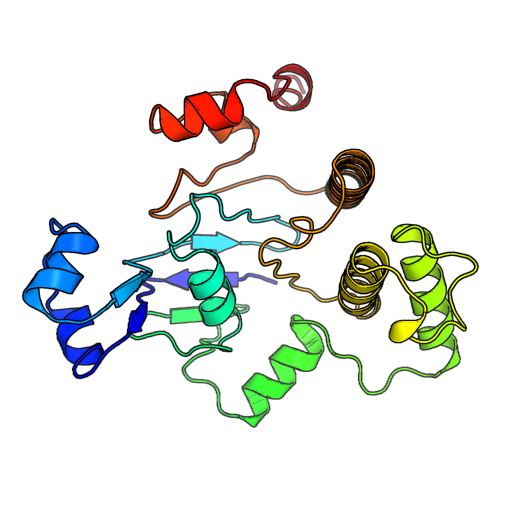A CA 1
ATOM 1392 C C . GLN A 1 180 ? 7.435 11.531 -12.625 1.00 60.69 180 GLN A C 1
ATOM 1394 O O . GLN A 1 180 ? 6.536 10.816 -13.053 1.00 60.69 180 GLN A O 1
ATOM 1399 N N . ASP A 1 181 ? 8.080 12.407 -13.396 1.00 57.94 181 ASP A N 1
ATOM 1400 C CA . ASP A 1 181 ? 7.755 12.653 -14.804 1.00 57.94 181 ASP A CA 1
ATOM 1401 C C . ASP A 1 181 ? 8.040 11.410 -15.686 1.00 57.94 181 ASP A C 1
ATOM 1403 O O . ASP A 1 181 ? 7.255 11.128 -16.589 1.00 57.94 181 ASP A O 1
ATOM 1407 N N . GLN A 1 182 ? 9.069 10.597 -15.394 1.00 55.06 182 GLN A N 1
ATOM 1408 C CA . GLN A 1 182 ? 9.303 9.300 -16.066 1.00 55.06 182 GLN A CA 1
ATOM 1409 C C . GLN A 1 182 ? 8.213 8.261 -15.753 1.00 55.06 182 GLN A C 1
ATOM 1411 O O . GLN A 1 182 ? 7.738 7.571 -16.655 1.00 55.06 182 GLN A O 1
ATOM 1416 N N . LEU A 1 183 ? 7.764 8.164 -14.497 1.00 54.72 183 LEU A N 1
ATOM 1417 C CA . LEU A 1 183 ? 6.665 7.264 -14.124 1.00 54.72 183 LEU A CA 1
ATOM 1418 C C . LEU A 1 183 ? 5.302 7.740 -14.632 1.00 54.72 183 LEU A C 1
ATOM 1420 O O . LEU A 1 183 ? 4.464 6.903 -14.950 1.00 54.72 183 LEU A O 1
ATOM 1424 N N . ILE A 1 184 ? 5.108 9.053 -14.779 1.00 53.56 184 ILE A N 1
ATOM 1425 C CA . ILE A 1 184 ? 3.968 9.645 -15.496 1.00 53.56 184 ILE A CA 1
ATOM 1426 C C . ILE A 1 184 ? 4.083 9.374 -17.012 1.00 53.56 184 ILE A C 1
ATOM 1428 O O . ILE A 1 184 ? 3.075 9.160 -17.684 1.00 53.56 184 ILE A O 1
ATOM 1432 N N . GLY A 1 185 ? 5.302 9.315 -17.558 1.00 46.53 185 GLY A N 1
ATOM 1433 C CA . GLY A 1 185 ? 5.580 8.908 -18.940 1.00 46.53 185 GLY A CA 1
ATOM 1434 C C . GLY A 1 185 ? 5.202 7.450 -19.225 1.00 46.53 185 GLY A C 1
ATOM 1435 O O . GLY A 1 185 ? 4.547 7.175 -20.227 1.00 46.53 185 GLY A O 1
ATOM 1436 N N . LEU A 1 186 ? 5.510 6.537 -18.297 1.00 48.69 186 LEU A N 1
ATOM 1437 C CA . LEU A 1 186 ? 5.038 5.140 -18.305 1.00 48.69 186 LEU A CA 1
ATOM 1438 C C . LEU A 1 186 ? 3.503 5.008 -18.175 1.00 48.69 186 LEU A C 1
ATOM 1440 O O . LEU A 1 186 ? 2.957 3.936 -18.418 1.00 48.69 186 LEU A O 1
ATOM 1444 N N . GLN A 1 187 ? 2.804 6.078 -17.786 1.00 43.94 187 GLN A N 1
ATOM 1445 C CA . GLN A 1 187 ? 1.412 6.066 -17.322 1.00 43.94 187 GLN A CA 1
ATOM 1446 C C . GLN A 1 187 ? 0.361 6.474 -18.363 1.00 43.94 187 GLN A C 1
ATOM 1448 O O . GLN A 1 187 ? -0.830 6.391 -18.063 1.00 43.94 187 GLN A O 1
ATOM 1453 N N . GLN A 1 188 ? 0.748 6.955 -19.551 1.00 35.25 188 GLN A N 1
ATOM 1454 C CA . GLN A 1 188 ? -0.159 7.639 -20.496 1.00 35.25 188 GLN A CA 1
ATOM 1455 C C . GLN A 1 188 ? -1.184 6.728 -21.221 1.00 35.25 188 GLN A C 1
ATOM 1457 O O . GLN A 1 188 ? -1.526 6.989 -22.374 1.00 35.25 188 GLN A O 1
ATOM 1462 N N . LEU A 1 189 ? -1.686 5.661 -20.583 1.00 31.20 189 LEU A N 1
ATOM 1463 C CA . LEU A 1 189 ? -2.530 4.652 -21.237 1.00 31.20 189 LEU A CA 1
ATOM 1464 C C . LEU A 1 189 ? -3.795 4.186 -20.478 1.00 31.20 189 LEU A C 1
ATOM 1466 O O . LEU A 1 189 ? -4.607 3.516 -21.110 1.00 31.20 189 LEU A O 1
ATOM 1470 N N . VAL A 1 190 ? -4.041 4.531 -19.197 1.00 28.91 190 VAL A N 1
ATOM 1471 C CA . VAL A 1 190 ? -5.247 4.045 -18.460 1.00 28.91 190 VAL A CA 1
ATOM 1472 C C . VAL A 1 190 ? -5.876 5.087 -17.506 1.00 28.91 190 VAL A C 1
ATOM 1474 O O . VAL A 1 190 ? -5.179 5.908 -16.914 1.00 28.91 190 VAL A O 1
ATOM 1477 N N . GLN A 1 191 ? -7.212 5.055 -17.351 1.00 25.16 191 GLN A N 1
ATOM 1478 C CA . GLN A 1 191 ? -8.051 6.010 -16.595 1.00 25.16 191 GLN A CA 1
ATOM 1479 C C . GLN A 1 191 ? -8.925 5.332 -15.491 1.00 25.16 191 GLN A C 1
ATOM 1481 O O . GLN A 1 191 ? -9.503 4.286 -15.771 1.00 25.16 191 GLN A O 1
ATOM 1486 N N . LYS A 1 192 ? -9.158 6.027 -14.343 1.00 25.77 192 LYS A N 1
ATOM 1487 C CA . LYS A 1 192 ? -10.216 5.828 -13.280 1.00 25.77 192 LYS A CA 1
ATOM 1488 C C . LYS A 1 192 ? -10.023 4.667 -12.256 1.00 25.77 192 LYS A C 1
ATOM 1490 O O . LYS A 1 192 ? -9.190 3.824 -12.529 1.00 25.77 192 LYS A O 1
ATOM 1495 N N . THR A 1 193 ? -10.710 4.513 -11.089 1.00 27.52 193 THR A N 1
ATOM 1496 C CA . THR A 1 193 ? -11.261 5.434 -10.020 1.00 27.52 193 THR A CA 1
ATOM 1497 C C . THR A 1 193 ? -11.852 4.649 -8.795 1.00 27.52 193 THR A C 1
ATOM 1499 O O . THR A 1 193 ? -12.472 3.610 -9.020 1.00 27.52 193 THR A O 1
ATOM 1502 N N . MET A 1 194 ? -11.788 5.225 -7.563 1.00 26.92 194 MET A N 1
ATOM 1503 C CA . MET A 1 194 ? -12.520 4.900 -6.282 1.00 26.92 194 MET A CA 1
ATOM 1504 C C . MET A 1 194 ? -12.102 3.649 -5.442 1.00 26.92 194 MET A C 1
ATOM 1506 O O . MET A 1 194 ? -11.665 2.656 -6.010 1.00 26.92 194 MET A O 1
ATOM 1510 N N . ASP A 1 195 ? -12.224 3.569 -4.095 1.00 25.91 195 ASP A N 1
ATOM 1511 C CA . ASP A 1 195 ? -12.604 4.528 -3.016 1.00 25.91 195 ASP A CA 1
ATOM 1512 C C . ASP A 1 195 ? -11.852 4.235 -1.670 1.00 25.91 195 ASP A C 1
ATOM 1514 O O . ASP A 1 195 ? -11.120 3.254 -1.583 1.00 25.91 195 ASP A O 1
ATOM 1518 N N . GLY A 1 196 ? -12.020 5.030 -0.596 1.00 25.48 196 GLY A N 1
ATOM 1519 C CA . GLY A 1 196 ? -11.673 4.604 0.789 1.00 25.48 196 GLY A CA 1
ATOM 1520 C C . GLY A 1 196 ? -10.942 5.610 1.704 1.00 25.48 196 GLY A C 1
ATOM 1521 O O . GLY A 1 196 ? -10.108 6.399 1.263 1.00 25.48 196 GLY A O 1
ATOM 1522 N N . GLU A 1 197 ? -11.237 5.569 3.015 1.00 31.53 197 GLU A N 1
ATOM 1523 C CA . GLU A 1 197 ? -10.793 6.559 4.019 1.00 31.53 197 GLU A CA 1
ATOM 1524 C C . GLU A 1 197 ? -9.272 6.592 4.286 1.00 31.53 197 GLU A C 1
ATOM 1526 O O . GLU A 1 197 ? -8.778 6.029 5.259 1.00 31.53 197 GLU A O 1
ATOM 1531 N N . PHE A 1 198 ? -8.529 7.337 3.470 1.00 37.69 198 PHE A N 1
ATOM 1532 C CA . PHE A 1 198 ? -7.657 8.436 3.916 1.00 37.69 198 PHE A CA 1
ATOM 1533 C C . PHE A 1 198 ? -7.317 9.274 2.676 1.00 37.69 198 PHE A C 1
ATOM 1535 O O . PHE A 1 198 ? -6.599 8.800 1.807 1.00 37.69 198 PHE A O 1
ATOM 1542 N N . VAL A 1 199 ? -7.803 10.525 2.623 1.00 47.41 199 VAL A N 1
ATOM 1543 C CA . VAL A 1 199 ? -7.539 11.491 1.531 1.00 47.41 199 VAL A CA 1
ATOM 1544 C C . VAL A 1 199 ? -8.027 10.987 0.163 1.00 47.41 199 VAL A C 1
ATOM 1546 O O . VAL A 1 199 ? -7.259 10.374 -0.562 1.00 47.41 199 VAL A O 1
ATOM 1549 N N . GLN A 1 200 ? -9.299 11.281 -0.159 1.00 39.81 200 GLN A N 1
ATOM 1550 C CA . GLN A 1 200 ? -10.002 11.057 -1.441 1.00 39.81 200 GLN A CA 1
ATOM 1551 C C . GLN A 1 200 ? -9.249 10.247 -2.499 1.00 39.81 200 GLN A C 1
ATOM 1553 O O . GLN A 1 200 ? -8.287 10.732 -3.090 1.00 39.81 200 GLN A O 1
ATOM 1558 N N . THR A 1 201 ? -9.791 9.096 -2.879 1.00 42.75 201 THR A N 1
ATOM 1559 C CA . THR A 1 201 ? -9.355 8.446 -4.118 1.00 42.75 201 THR A CA 1
ATOM 1560 C C . THR A 1 201 ? -10.251 8.885 -5.283 1.00 42.75 201 THR A C 1
ATOM 1562 O O . THR A 1 201 ? -11.437 9.164 -5.110 1.00 42.75 201 THR A O 1
ATOM 1565 N N . GLY A 1 202 ? -9.672 8.974 -6.474 1.00 45.16 202 GLY A N 1
ATOM 1566 C CA . GLY A 1 202 ? -10.313 9.439 -7.702 1.00 45.16 202 GLY A CA 1
ATOM 1567 C C . GLY A 1 202 ? -9.247 9.635 -8.776 1.00 45.16 202 GLY A C 1
ATOM 1568 O O . GLY A 1 202 ? -8.054 9.486 -8.496 1.00 45.16 202 GLY A O 1
ATOM 1569 N N . THR A 1 203 ? -9.637 9.978 -10.002 1.00 51.47 203 THR A N 1
ATOM 1570 C CA . THR A 1 203 ? -8.650 10.433 -10.992 1.00 51.47 203 THR A CA 1
ATOM 1571 C C . THR A 1 203 ? -7.929 11.689 -10.500 1.00 51.47 203 THR A C 1
ATOM 1573 O O . THR A 1 203 ? -8.476 12.446 -9.692 1.00 51.47 203 THR A O 1
ATOM 1576 N N . PRO A 1 204 ? -6.741 11.998 -11.050 1.00 49.06 204 PRO A N 1
ATOM 1577 C CA . PRO A 1 204 ? -6.138 13.321 -10.906 1.00 49.06 204 PRO A CA 1
ATOM 1578 C C . PRO A 1 204 ? -7.124 14.459 -11.237 1.00 49.06 204 PRO A C 1
ATOM 1580 O O . PRO A 1 204 ? -7.100 15.503 -10.591 1.00 49.06 204 PRO A O 1
ATOM 1583 N N . GLU A 1 205 ? -8.038 14.239 -12.188 1.00 57.09 205 GLU A N 1
ATOM 1584 C CA . GLU A 1 205 ? -9.129 15.157 -12.532 1.00 57.09 205 GLU A CA 1
ATOM 1585 C C . GLU A 1 205 ? -10.134 15.336 -11.387 1.00 57.09 205 GLU A C 1
ATOM 1587 O O . GLU A 1 205 ? -10.389 16.466 -10.976 1.00 57.09 205 GLU A O 1
ATOM 1592 N N . GLU A 1 206 ? -10.666 14.247 -10.832 1.00 51.62 206 GLU A N 1
ATOM 1593 C CA . GLU A 1 206 ? -11.635 14.251 -9.727 1.00 51.62 206 GLU A CA 1
ATOM 1594 C C . GLU A 1 206 ? -11.033 14.874 -8.455 1.00 51.62 206 GLU A C 1
ATOM 1596 O O . GLU A 1 206 ? -11.691 15.676 -7.793 1.00 51.62 206 GLU A O 1
ATOM 1601 N N . LEU A 1 207 ? -9.757 14.589 -8.175 1.00 55.09 207 LEU A N 1
ATOM 1602 C CA . LEU A 1 207 ? -8.969 15.168 -7.081 1.00 55.09 207 LEU A CA 1
ATOM 1603 C C . LEU A 1 207 ? -8.838 16.699 -7.175 1.00 55.09 207 LEU A C 1
ATOM 1605 O O . LEU A 1 207 ? -9.006 17.402 -6.180 1.00 55.09 207 LEU A O 1
ATOM 1609 N N . VAL A 1 208 ? -8.539 17.220 -8.369 1.00 58.97 208 VAL A N 1
ATOM 1610 C CA . VAL A 1 208 ? -8.311 18.658 -8.617 1.00 58.97 208 VAL A CA 1
ATOM 1611 C C . VAL A 1 208 ? -9.624 19.435 -8.808 1.00 58.97 208 VAL A C 1
ATOM 1613 O O . VAL A 1 208 ? -9.695 20.635 -8.509 1.00 58.97 208 VAL A O 1
ATOM 1616 N N . SER A 1 209 ? -10.658 18.769 -9.329 1.00 63.78 209 SER A N 1
ATOM 1617 C CA . SER A 1 209 ? -11.946 19.378 -9.691 1.00 63.78 209 SER A CA 1
A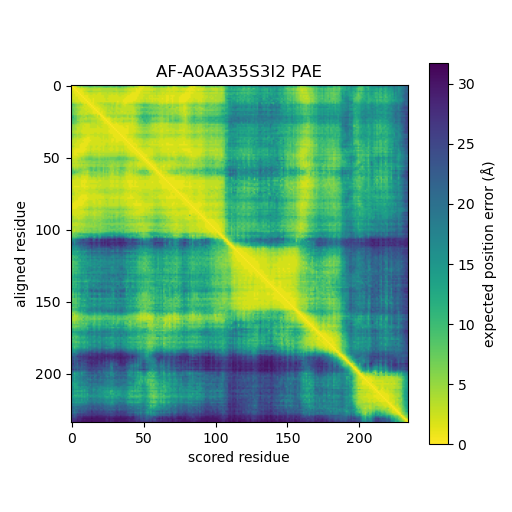TOM 1618 C C . SER A 1 209 ? -12.967 19.329 -8.562 1.00 63.78 209 SER A C 1
ATOM 1620 O O . SER A 1 209 ? -13.740 20.273 -8.403 1.00 63.78 209 SER A O 1
ATOM 1622 N N . ASN A 1 210 ? -12.976 18.245 -7.784 1.00 61.69 210 ASN A N 1
ATOM 1623 C CA . ASN A 1 210 ? -13.973 17.985 -6.751 1.00 61.69 210 ASN A CA 1
ATOM 1624 C C . ASN A 1 210 ? -13.318 17.449 -5.456 1.00 61.69 210 ASN A C 1
ATOM 1626 O O . ASN A 1 210 ? -13.555 16.298 -5.082 1.00 61.69 210 ASN A O 1
ATOM 1630 N N . PRO A 1 211 ? -12.468 18.251 -4.780 1.00 57.97 211 PRO A N 1
ATOM 1631 C CA . PRO A 1 211 ? -11.805 17.849 -3.543 1.00 57.97 211 PRO A CA 1
ATOM 1632 C C . PRO A 1 211 ? -12.815 17.632 -2.402 1.00 57.97 211 PRO A C 1
ATOM 1634 O O . PRO A 1 211 ? -13.560 18.549 -2.049 1.00 57.97 211 PRO A O 1
ATOM 1637 N N . ILE A 1 212 ? -12.801 16.446 -1.783 1.00 51.97 212 ILE A N 1
ATOM 1638 C CA . ILE A 1 212 ? -13.757 16.023 -0.738 1.00 51.97 212 ILE A CA 1
ATOM 1639 C C . ILE A 1 212 ? -13.606 16.811 0.573 1.00 51.97 212 ILE A C 1
ATOM 1641 O O . ILE A 1 212 ? -14.524 16.859 1.388 1.00 51.97 212 ILE A O 1
ATOM 1645 N N . ASN A 1 213 ? -12.433 17.404 0.800 1.00 50.25 213 ASN A N 1
ATOM 1646 C CA . ASN A 1 213 ? -12.126 18.237 1.956 1.00 50.25 213 ASN A CA 1
ATOM 1647 C C . ASN A 1 213 ? -11.004 19.235 1.627 1.00 50.25 213 ASN A C 1
ATOM 1649 O O . ASN A 1 213 ? -10.335 19.141 0.592 1.00 50.25 213 ASN A O 1
ATOM 1653 N N . ASP A 1 214 ? -10.778 20.188 2.530 1.00 52.44 214 ASP A N 1
ATOM 1654 C CA . ASP A 1 214 ? -9.806 21.260 2.303 1.00 52.44 214 ASP A CA 1
ATOM 1655 C C . ASP A 1 214 ? -8.348 20.776 2.318 1.00 52.44 214 ASP A C 1
ATOM 1657 O O . ASP A 1 214 ? -7.503 21.381 1.668 1.00 52.44 214 ASP A O 1
ATOM 1661 N N . TYR A 1 215 ? -8.050 19.629 2.939 1.00 49.22 215 TYR A N 1
ATOM 1662 C CA . TYR A 1 215 ? -6.726 19.008 2.840 1.00 49.22 215 TYR A CA 1
ATOM 1663 C C . TYR A 1 215 ? -6.421 18.543 1.404 1.00 49.22 215 TYR A C 1
ATOM 1665 O O . TYR A 1 215 ? -5.345 18.836 0.883 1.00 49.22 215 TYR A O 1
ATOM 1673 N N . VAL A 1 216 ? -7.369 17.875 0.729 1.00 49.12 216 VAL A N 1
ATOM 1674 C CA . VAL A 1 216 ? -7.215 17.497 -0.692 1.00 49.12 216 VAL A CA 1
ATOM 1675 C C . VAL A 1 216 ? -7.145 18.745 -1.574 1.00 49.12 216 VAL A C 1
ATOM 1677 O O . VAL A 1 216 ? -6.310 18.815 -2.476 1.00 49.12 216 VAL A O 1
ATOM 1680 N N . ARG A 1 217 ? -7.985 19.753 -1.298 1.00 57.28 217 ARG A N 1
ATOM 1681 C CA . ARG A 1 217 ? -8.007 21.036 -2.023 1.00 57.28 217 ARG A CA 1
ATOM 1682 C C . ARG A 1 217 ? -6.658 21.753 -1.959 1.00 57.28 217 ARG A C 1
ATOM 1684 O O . ARG A 1 217 ? -6.197 22.280 -2.967 1.00 57.28 217 ARG A O 1
ATOM 1691 N N . ASP A 1 218 ? -6.031 21.763 -0.788 1.00 51.31 218 ASP A N 1
ATOM 1692 C CA . ASP A 1 218 ? -4.759 22.445 -0.565 1.00 51.31 218 ASP A CA 1
ATOM 1693 C C . ASP A 1 218 ? -3.583 21.651 -1.129 1.00 51.31 218 ASP A C 1
ATOM 1695 O O . ASP A 1 218 ? -2.692 22.238 -1.739 1.00 51.31 218 ASP A O 1
ATOM 1699 N N . PHE A 1 219 ? -3.619 20.320 -1.027 1.00 50.16 219 PHE A N 1
ATOM 1700 C CA . PHE A 1 219 ? -2.624 19.441 -1.643 1.00 50.16 219 PHE A CA 1
ATOM 1701 C C . PHE A 1 219 ? -2.637 19.511 -3.181 1.00 50.16 219 PHE A C 1
ATOM 1703 O O . PHE A 1 219 ? -1.587 19.480 -3.818 1.00 50.16 219 PHE A O 1
ATOM 1710 N N . THR A 1 220 ? -3.819 19.634 -3.791 1.00 50.78 220 THR A N 1
ATOM 1711 C CA . THR A 1 220 ? -3.985 19.706 -5.256 1.00 50.78 220 THR A CA 1
ATOM 1712 C C . THR A 1 220 ? -3.876 21.125 -5.826 1.00 50.78 220 THR A C 1
ATOM 1714 O O . THR A 1 220 ? -3.926 21.299 -7.045 1.00 50.78 220 THR A O 1
ATOM 1717 N N . ARG A 1 221 ? -3.696 22.144 -4.974 1.00 56.16 221 ARG A N 1
ATOM 1718 C CA . ARG A 1 221 ? -3.752 23.572 -5.334 1.00 56.16 221 ARG A CA 1
ATOM 1719 C C . ARG A 1 221 ? -2.786 23.968 -6.454 1.00 56.16 221 ARG A C 1
ATOM 1721 O O . ARG A 1 221 ? -3.173 24.723 -7.343 1.00 56.16 221 ARG A O 1
ATOM 1728 N N . ASP A 1 222 ? -1.565 23.440 -6.418 1.00 46.94 222 ASP A N 1
ATOM 1729 C CA . ASP A 1 222 ? -0.492 23.784 -7.362 1.00 46.94 222 ASP A CA 1
ATOM 1730 C C . ASP A 1 222 ? -0.464 22.876 -8.609 1.00 46.94 222 ASP A C 1
ATOM 1732 O O . ASP A 1 222 ? 0.388 23.037 -9.488 1.00 46.94 222 ASP A O 1
ATOM 1736 N N . VAL A 1 223 ? -1.396 21.920 -8.719 1.00 50.62 223 VAL A N 1
ATOM 1737 C CA . VAL A 1 223 ? -1.491 21.015 -9.870 1.00 50.62 223 VAL A CA 1
ATOM 1738 C C . VAL A 1 223 ? -2.032 21.787 -11.087 1.00 50.62 223 VAL A C 1
ATOM 1740 O O . VAL A 1 223 ? -3.156 22.300 -11.040 1.00 50.62 223 VAL A O 1
ATOM 1743 N N . PRO A 1 224 ? -1.295 21.868 -12.215 1.00 52.88 224 PRO A N 1
ATOM 1744 C CA . PRO A 1 224 ? -1.743 22.632 -13.376 1.00 52.88 224 PRO A CA 1
ATOM 1745 C C . PRO A 1 224 ? -2.986 22.002 -14.015 1.00 52.88 224 PRO A C 1
ATOM 1747 O O . PRO A 1 224 ? -2.885 21.016 -14.743 1.00 52.88 224 PRO A O 1
ATOM 1750 N N . ARG A 1 225 ? -4.162 22.601 -13.789 1.00 62.25 225 ARG A N 1
ATOM 1751 C CA . ARG A 1 225 ? -5.465 22.103 -14.280 1.00 62.25 225 ARG A CA 1
ATOM 1752 C C . ARG A 1 225 ? -5.482 21.768 -15.777 1.00 62.25 225 ARG A C 1
ATOM 1754 O O . ARG A 1 225 ? -6.110 20.797 -16.178 1.00 62.25 225 ARG A O 1
ATOM 1761 N N . SER A 1 226 ? -4.742 22.513 -16.596 1.00 55.16 226 SER A N 1
ATOM 1762 C CA . SER A 1 226 ? -4.597 22.275 -18.041 1.00 55.16 226 SER A CA 1
ATOM 1763 C C . SER A 1 226 ? -3.925 20.943 -18.412 1.00 55.16 226 SER A C 1
ATOM 1765 O O . SER A 1 226 ? -4.186 20.420 -19.493 1.00 55.16 226 SER A O 1
ATOM 1767 N N . LYS A 1 227 ? -3.095 20.370 -17.529 1.00 47.25 227 LYS A N 1
ATOM 1768 C CA . LYS A 1 227 ? -2.486 19.037 -17.705 1.00 47.25 227 LYS A CA 1
ATOM 1769 C C . LYS A 1 227 ? -3.390 17.882 -17.257 1.00 47.25 227 LYS A C 1
ATOM 1771 O O . LYS A 1 227 ? -2.997 16.732 -17.401 1.00 47.25 227 LYS A O 1
ATOM 1776 N N . VAL A 1 228 ? -4.537 18.188 -16.650 1.00 44.72 228 VAL A N 1
ATOM 1777 C CA . VAL A 1 228 ? -5.352 17.212 -15.912 1.00 44.72 228 VAL A CA 1
ATOM 1778 C C . VAL A 1 228 ? -6.792 17.146 -16.434 1.00 44.72 228 VAL A C 1
ATOM 1780 O O . VAL A 1 228 ? -7.360 16.066 -16.515 1.00 44.72 228 VAL A O 1
ATOM 1783 N N . LEU A 1 229 ? -7.362 18.278 -16.858 1.00 55.09 229 LEU A N 1
ATOM 1784 C CA . LEU A 1 229 ? -8.705 18.385 -17.452 1.00 55.09 229 LEU A CA 1
ATOM 1785 C C . LEU A 1 229 ? -8.727 18.072 -18.968 1.00 55.09 229 LEU A C 1
ATOM 1787 O O . LEU A 1 229 ? -9.637 18.481 -19.686 1.00 55.09 229 LEU A O 1
ATOM 1791 N N . THR A 1 230 ? -7.691 17.421 -19.503 1.00 47.00 230 THR A N 1
ATOM 1792 C CA . THR A 1 230 ? -7.398 17.392 -20.950 1.00 47.00 230 THR A CA 1
ATOM 1793 C C . THR A 1 230 ? -8.271 16.425 -21.767 1.00 47.00 230 THR A C 1
ATOM 1795 O O . THR A 1 230 ? -8.128 16.373 -22.984 1.00 47.00 230 THR A O 1
ATOM 1798 N N . HIS A 1 231 ? -9.184 15.681 -21.129 1.00 44.75 231 HIS A N 1
ATOM 1799 C CA . HIS A 1 231 ? -10.035 14.663 -21.768 1.00 44.75 231 HIS A CA 1
ATOM 1800 C C . HIS A 1 231 ? -11.527 15.026 -21.871 1.00 44.75 231 HIS A C 1
ATOM 1802 O O . HIS A 1 231 ? -12.361 14.157 -22.114 1.00 44.75 231 HIS A O 1
ATOM 1808 N N . VAL A 1 232 ? -11.875 16.311 -21.774 1.00 35.91 232 VAL A N 1
ATOM 1809 C CA . VAL A 1 232 ? -13.198 16.807 -22.186 1.00 35.91 232 VAL A CA 1
ATOM 1810 C C . VAL A 1 232 ? -13.052 17.586 -23.494 1.00 35.91 232 VAL A C 1
ATOM 1812 O O . VAL A 1 232 ? -12.841 18.793 -23.445 1.00 35.91 232 VAL A O 1
ATOM 1815 N N . LEU A 1 233 ? -13.121 16.875 -24.635 1.00 33.31 233 LEU A N 1
ATOM 1816 C CA . LEU A 1 233 ? -13.577 17.312 -25.980 1.00 33.31 233 LEU A CA 1
ATOM 1817 C C . LEU A 1 233 ? -13.074 16.366 -27.105 1.00 33.31 233 LEU A C 1
ATOM 1819 O O . LEU A 1 233 ? -12.302 16.777 -27.973 1.00 33.31 233 LEU A O 1
ATOM 1823 N N . SER A 1 234 ? -13.550 15.114 -27.122 1.00 30.67 234 SER A N 1
ATOM 1824 C CA . SER A 1 234 ? -13.662 14.273 -28.335 1.00 30.67 234 SER A CA 1
ATOM 1825 C C . SER A 1 234 ? -14.574 13.075 -28.079 1.00 30.67 234 SER A C 1
ATOM 1827 O O . SER A 1 234 ? -14.161 12.238 -27.247 1.00 30.67 234 SER A O 1
#

Organism: Geodia barretti (NCBI:txid519541)

Sequence (234 aa):
MTLACRNLWKVFGDGARDLADSIDPALSREEVLAQTGCVLAVRDVSFHVREGETFVIMGLSGSGKSTLVRCLSRLIEPTRGEVLIDGEDLLAMNKQQLRDIRRHKMGMIQGVDKATQLNRAAEVIEMVGLTGWEERYPHELSGGMQQRVGLARALAVDPEILLFDEPFSALDPLIRRDMQDQLIGLQQLVQKTMDGEFVQTGTPEELVSNPINDYVRDFTRDVPRSKVLTHVLS

Nearest PDB structures (foldseek):
  7ahd-assembly1_D  TM=8.467E-01  e=3.115E-17  Lactococcus lactis subsp. lactis
  7ahh-assembly1_D  TM=8.460E-01  e=8.233E-16  Lactococcus lactis subsp. lactis
  7ahc-assembly1_C  TM=8.386E-01  e=1.738E-15  Lactococcus lactis subsp. lactis
  8fee-assembly1_H  TM=8.037E-01  e=3.384E-10  Mycolicibacterium smegmatis MC2 155
  5lj9-assembly3_C  TM=7.605E-01  e=1.068E-09  Escherichia coli K-12

Foldseek 3Di:
DKKWWFQFWAKDDPPRLVCLVVDDPPDDQVRCCVPPVIGTQDGGFTDMADFLRDWDDDDDPSNNLVVVLCCLLVVDPTSDTFIADVRDTPVPDDPVVSVVCCCAAQANDDDDDPVLLVVLLVVLCVLLVNPPCPPPDLVVDDPLVNLSVVVSRRVSRVHSDDGDDCSCVPPDPVSSVVVVVSVVVVRPPDADDDDGPDFGIIALQCLDPPGPDVVSVVVNVPPPNCVRVVPPDD

Solvent-accessible surface area (backbone atoms only — not comparable to full-atom values): 13745 Å² total; per-residue (Å²): 106,35,44,36,36,36,54,26,25,29,48,45,57,83,66,28,56,67,43,72,78,64,63,67,84,86,57,51,58,66,51,44,28,74,76,64,70,27,49,65,40,39,63,64,31,37,35,58,40,53,67,77,37,84,86,80,87,55,75,63,90,87,62,24,62,63,54,49,55,27,33,73,69,59,78,37,79,59,56,44,60,47,39,26,51,73,80,46,49,61,77,82,45,52,80,62,58,54,48,51,47,41,28,69,38,51,31,41,84,78,90,75,55,72,65,64,52,51,52,39,45,49,58,30,32,50,74,56,73,42,73,96,49,82,92,57,55,71,89,80,44,54,74,47,54,45,43,37,51,53,50,30,59,44,58,50,44,69,32,82,46,87,87,80,68,74,78,51,71,79,35,56,80,64,64,32,47,53,54,49,53,51,56,52,62,78,46,84,83,56,81,71,65,44,48,47,85,53,63,77,52,48,36,74,42,45,41,64,73,59,44,90,44,70,67,45,42,60,72,36,60,84,57,62,59,80,82,47,62,71,83,80,85,131

Radius of gyration: 19.7 Å; Cα contacts (8 Å, |Δi|>4): 289; chains: 1; bounding box: 46×46×54 Å

pLDDT: mean 70.22, std 18.09, range [25.16, 94.81]

InterPro domains:
  IPR003439 ABC transporter-like, ATP-binding domain [PF00005] (43-168)
  IPR003439 ABC transporter-like, ATP-binding domain [PS50893] (27-220)
  IPR003593 AAA+ ATPase domain [SM00382] (51-227)
  IPR017871 ABC transporter-like, conserved site [PS00211] (141-155)
  IPR027417 P-loop containing nucleoside triphosphate hydrolase [G3DSA:3.40.50.300] (31-111)
  IPR027417 P-loop containing nucleoside triphosphate hydrolase [G3DSA:3.40.50.300] (112-231)
  IPR027417 P-loop containing nucleoside triphosphate hydrolase [SSF52540] (36-219)
  IPR051921 ABC transporter osmolyte uptake ATP-binding protein [PTHR43869] (3-109)